Protein AF-A0A523SHR2-F1 (afdb_monomer)

Sequence (364 aa):
MTQRVFILGAGSSAAFQGTKGSCPTISEFFIRAHEIGLIKRYREQTMSEPLFRFIQREFGISKPELCRVPVNIESVLTRLEEVIEDFDRDGQYRIKGNLRRNKKAVNLYGTRLQASTFIGHVLLELTHNALSPLHLKLAESLTNFDTVISFNYDLLMDYALENTGNWWPYSGYRIPFKQIIDGGKFLAPLSTSDPGIAYLKLHGSLNWLYGVSPYRLIYNMPVRNGEDVFLLRSINHEIIPGPMDIAGKHEYTDNNIYYDLHSLIVAPLKDKPYESIPKALFRLWDLASDEIKIASEVILIGYSIPESDTKSQELIKQAKTRRVAFTIVDKNPNPVVERLERLLAYKPSLVYHSFQDYINSIKV

Secondary structure (DSSP, 8-state):
---EEEEE-HHHHHT-EETTEEPP-TTTHHHHHHHTTHHHHHHHH-TTHHHHHHHHHHH---TTTTTTS---HHHHHHHHHHHHHHHHHT-GGG-TT-HHHHHHHHHHHHHHHHHHHHHHHHHHHHHTT---HHHHHHHHT--TT-EEEE---SSHHHHHHHHTSS--HHHHT----S-EEETTEEEPPPP-S---SEEEETTEEEEEEEEE-THHHHH-PPP---S-EEEE----GGG---TTTSTTT--EEETTEEEEEEEEE----SS--GGGS-THHHHHHHHHHHHHHH-SEEEEES----TT-HHHHHHHHGGGGGT-EEEEE-SSHHHHHHHHHHHHSS--SEEESSHHHHHHH---

Mean predicted aligned error: 7.41 Å

Foldseek 3Di:
DFEEEEEEEVQQQQQFQFPQGGGDDQQCLLLLCVSSCVLVVCVVVVQQPLLQVLCCVPPVAHSVRSNPGRDRLQVSLQVLVVVVVVLVVVVCLPDPPDPVNLVVQLSSVSNNQSSQLSSLVSQCSRAPVNAGPLLLLVLVLDFQSYAYEYQDQHCRNVNSNVVVVQADPLQQQVFPACFEAEPLDTHGRDDDPRSGHRYHHLFAYSQKKWFWACCVSVPSDDDDTGLHIYGYDDCDPVNRPGPVNQPPRDFDDDPNGTTRIDGRGQDSYLDTPPVRGHCSSVVSLVVLLVSLLRGQEYEYAQDQLDPSCVSVLVSNLSNLVPVHAYEYAELDCPSSQVNSCVSNVDGHPYYHNHSVRVSVPDDD

pLDDT: mean 83.0, std 15.32, range [36.19, 98.44]

Radius of gyration: 20.62 Å; Cα contacts (8 Å, |Δi|>4): 637; chains: 1; bounding box: 50×47×60 Å

Structure (mmCIF, N/CA/C/O backbone):
data_AF-A0A523SHR2-F1
#
_entry.id   AF-A0A523SHR2-F1
#
loop_
_atom_site.group_PDB
_atom_site.id
_atom_site.type_symbol
_atom_site.label_atom_id
_atom_site.label_alt_id
_atom_site.label_comp_id
_atom_site.label_asym_id
_atom_site.label_entity_id
_atom_site.label_seq_id
_atom_site.pdbx_PDB_ins_code
_atom_site.Cartn_x
_atom_site.Cartn_y
_atom_site.Cartn_z
_atom_site.occupancy
_atom_site.B_iso_or_equiv
_atom_site.auth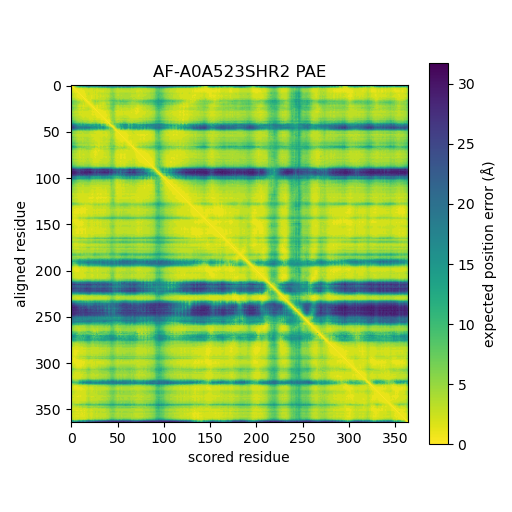_seq_id
_atom_site.auth_comp_id
_atom_site.auth_asym_id
_atom_site.auth_atom_id
_atom_site.pdbx_PDB_model_num
ATOM 1 N N . MET A 1 1 ? -15.740 -7.466 24.059 1.00 59.19 1 MET A N 1
ATOM 2 C CA . MET A 1 1 ? -14.700 -6.493 23.663 1.00 59.19 1 MET A CA 1
ATOM 3 C C . MET A 1 1 ? -14.974 -6.090 22.225 1.00 59.19 1 MET A C 1
ATOM 5 O O . MET A 1 1 ? -15.484 -6.920 21.483 1.00 59.19 1 MET A O 1
ATOM 9 N N . THR A 1 2 ? -14.757 -4.829 21.869 1.00 79.69 2 THR A N 1
ATOM 10 C CA . THR A 1 2 ? -15.026 -4.287 20.527 1.00 79.69 2 THR A CA 1
ATOM 11 C C . THR A 1 2 ? -13.826 -4.528 19.618 1.00 79.69 2 THR A C 1
ATOM 13 O O . THR A 1 2 ? -12.735 -4.069 19.936 1.00 79.69 2 THR A O 1
ATOM 16 N N . GLN A 1 3 ? -14.027 -5.239 18.510 1.00 89.38 3 GLN A N 1
ATOM 17 C CA . GLN A 1 3 ? -13.006 -5.479 17.490 1.00 89.38 3 GLN A CA 1
ATOM 18 C C . GLN A 1 3 ? -13.039 -4.344 16.469 1.00 89.38 3 GLN A C 1
ATOM 20 O O . GLN A 1 3 ? -14.077 -4.114 15.833 1.00 89.38 3 GLN A O 1
ATOM 25 N N . ARG A 1 4 ? -11.931 -3.612 16.335 1.00 95.62 4 ARG A N 1
ATOM 26 C CA . ARG A 1 4 ? -11.794 -2.531 15.354 1.00 95.62 4 ARG A CA 1
ATOM 27 C C . ARG A 1 4 ? -10.927 -3.001 14.198 1.00 95.62 4 ARG A C 1
ATOM 29 O O . ARG A 1 4 ? -9.920 -3.680 14.391 1.00 95.62 4 ARG A O 1
ATOM 36 N N . VAL A 1 5 ? -11.310 -2.605 12.992 1.00 97.56 5 VAL A N 1
ATOM 37 C CA . VAL A 1 5 ? -10.512 -2.831 11.789 1.00 97.56 5 VAL A CA 1
ATOM 38 C C . VAL A 1 5 ? -10.060 -1.490 11.239 1.00 97.56 5 VAL A C 1
ATOM 40 O O . VAL A 1 5 ? -10.872 -0.649 10.862 1.00 97.56 5 VAL A O 1
ATOM 43 N N . PHE A 1 6 ? -8.752 -1.296 11.166 1.00 98.44 6 PHE A N 1
ATOM 44 C CA . PHE A 1 6 ? -8.130 -0.116 10.582 1.00 98.44 6 PHE A CA 1
ATOM 45 C C . PHE A 1 6 ? -7.743 -0.430 9.143 1.00 98.44 6 PHE A C 1
ATOM 47 O O . PHE A 1 6 ? -7.046 -1.408 8.905 1.00 98.44 6 PHE A O 1
ATOM 54 N N . ILE A 1 7 ? -8.169 0.385 8.181 1.00 98.31 7 ILE A N 1
ATOM 55 C CA . ILE A 1 7 ? -7.811 0.238 6.769 1.00 98.31 7 ILE A CA 1
ATOM 56 C C . ILE A 1 7 ? -6.943 1.423 6.359 1.00 98.31 7 ILE A C 1
ATOM 58 O O . ILE A 1 7 ? -7.417 2.558 6.297 1.00 98.31 7 ILE A O 1
ATOM 62 N N . LEU A 1 8 ? -5.674 1.152 6.069 1.00 98.31 8 LEU A N 1
ATOM 63 C CA . LEU A 1 8 ? -4.681 2.151 5.689 1.00 98.31 8 LEU A CA 1
ATOM 64 C C . LEU A 1 8 ? -4.522 2.208 4.166 1.00 98.31 8 LEU A C 1
ATOM 66 O O . LEU A 1 8 ? -4.312 1.185 3.505 1.00 98.31 8 LEU A O 1
ATOM 70 N N . GLY A 1 9 ? -4.609 3.417 3.614 1.00 95.88 9 GLY A N 1
ATOM 71 C CA . GLY A 1 9 ? -4.320 3.710 2.210 1.00 95.88 9 GLY A CA 1
ATOM 72 C C . GLY A 1 9 ? -3.193 4.724 2.048 1.00 95.88 9 GLY A C 1
ATOM 73 O O . GLY A 1 9 ? -2.649 5.226 3.031 1.00 95.88 9 GLY A O 1
ATOM 74 N N . ALA A 1 10 ? -2.841 5.055 0.802 1.00 93.56 10 ALA A N 1
ATOM 75 C CA . ALA A 1 10 ? -1.659 5.872 0.508 1.00 93.56 10 ALA A CA 1
ATOM 76 C C . ALA A 1 10 ? -1.682 7.252 1.194 1.00 93.56 10 ALA A C 1
ATOM 78 O O . ALA A 1 10 ? -0.631 7.835 1.456 1.00 93.56 10 ALA A O 1
ATOM 79 N N . GLY A 1 11 ? -2.869 7.770 1.528 1.00 95.12 11 GLY A N 1
ATOM 80 C CA . GLY A 1 11 ? -3.028 9.005 2.289 1.00 95.12 11 GLY A CA 1
ATOM 81 C C . GLY A 1 11 ? -2.478 8.932 3.719 1.00 95.12 11 GLY A C 1
ATOM 82 O O . GLY A 1 11 ? -2.026 9.959 4.227 1.00 95.12 11 GLY A O 1
ATOM 83 N N . SER A 1 12 ? -2.454 7.753 4.359 1.00 96.00 12 SER A N 1
ATOM 84 C CA . SER A 1 12 ? -1.848 7.586 5.689 1.00 96.00 12 SER A CA 1
ATOM 85 C C . SER A 1 12 ? -0.328 7.739 5.608 1.00 96.00 12 SER A C 1
ATOM 87 O O . SER A 1 12 ? 0.261 8.468 6.405 1.00 96.00 12 SER A O 1
ATOM 89 N N . SER A 1 13 ? 0.299 7.162 4.581 1.00 95.75 13 SER A N 1
ATOM 90 C CA . SER A 1 13 ? 1.730 7.323 4.304 1.00 95.75 13 SER A CA 1
ATOM 91 C C . SER A 1 13 ? 2.067 8.746 3.857 1.00 95.75 13 SER A C 1
ATOM 93 O O . SER A 1 13 ? 3.062 9.317 4.293 1.00 95.75 13 SER A O 1
ATOM 95 N N . ALA A 1 14 ? 1.215 9.379 3.045 1.00 94.62 14 ALA A N 1
ATOM 96 C CA . ALA A 1 14 ? 1.387 10.771 2.615 1.00 94.62 14 ALA A CA 1
ATOM 97 C C . ALA A 1 14 ? 1.184 11.799 3.750 1.00 94.62 14 ALA A C 1
ATOM 99 O O . ALA A 1 14 ? 1.513 12.978 3.593 1.00 94.62 14 ALA A O 1
ATOM 100 N N . ALA A 1 15 ? 0.624 11.392 4.894 1.00 94.06 15 ALA A N 1
ATOM 101 C CA . ALA A 1 15 ? 0.574 12.222 6.096 1.00 94.06 15 ALA A CA 1
ATOM 102 C C . ALA A 1 15 ? 1.922 12.261 6.839 1.00 94.06 15 ALA A C 1
ATOM 104 O O . ALA A 1 15 ? 2.156 13.182 7.620 1.00 94.06 15 ALA A O 1
ATOM 105 N N . PHE A 1 16 ? 2.818 11.300 6.589 1.00 93.44 16 PHE A N 1
ATOM 106 C CA . PHE A 1 16 ? 4.165 11.314 7.146 1.00 93.44 16 PHE A CA 1
ATOM 107 C C . PHE A 1 16 ? 5.026 12.401 6.489 1.00 93.44 16 PHE A C 1
ATOM 109 O O . PHE A 1 16 ? 5.084 12.516 5.265 1.00 93.44 16 PHE A O 1
ATOM 116 N N . GLN A 1 17 ? 5.710 13.182 7.325 1.00 90.31 17 GLN A N 1
ATOM 117 C CA . GLN A 1 17 ? 6.676 14.202 6.925 1.00 90.31 17 GLN A CA 1
ATOM 118 C C . GLN A 1 17 ? 8.073 13.732 7.334 1.00 90.31 17 GLN A C 1
ATOM 120 O O . GLN A 1 17 ? 8.488 13.918 8.478 1.00 90.31 17 GLN A O 1
ATOM 125 N N . GLY A 1 18 ? 8.765 13.057 6.415 1.00 88.00 18 GLY A N 1
ATOM 126 C CA . GLY A 1 18 ? 10.125 12.573 6.627 1.00 88.00 18 GLY A CA 1
ATOM 127 C C . GLY A 1 18 ? 11.181 13.631 6.323 1.00 88.00 18 GLY A C 1
ATOM 128 O O . GLY A 1 18 ? 10.901 14.683 5.752 1.00 88.00 18 GLY A O 1
ATOM 129 N N . THR A 1 19 ? 12.439 13.325 6.643 1.00 86.75 19 THR A N 1
ATOM 130 C CA . THR A 1 19 ? 13.580 14.225 6.390 1.00 86.75 19 THR A CA 1
ATOM 131 C C . THR A 1 19 ? 13.829 14.486 4.903 1.00 86.75 19 THR A C 1
ATOM 133 O O . THR A 1 19 ? 14.360 15.533 4.545 1.00 86.75 19 THR A O 1
ATOM 136 N N . LYS A 1 20 ? 13.426 13.551 4.033 1.00 86.44 20 LYS A N 1
ATOM 137 C CA . LYS A 1 20 ? 13.509 13.666 2.569 1.00 86.44 20 LYS A CA 1
ATOM 138 C C . LYS A 1 20 ? 12.183 14.078 1.907 1.00 86.44 20 LYS A C 1
ATOM 140 O O . LYS A 1 20 ? 12.102 14.071 0.684 1.00 86.44 20 LYS A O 1
ATOM 145 N N . GLY A 1 21 ? 11.161 14.427 2.693 1.00 89.75 21 GLY A N 1
ATOM 146 C CA . GLY A 1 21 ? 9.827 14.802 2.213 1.00 89.75 21 GLY A CA 1
ATOM 147 C C . GLY A 1 21 ? 8.735 13.793 2.579 1.00 89.75 21 GLY A C 1
ATOM 148 O O . GLY A 1 21 ? 8.948 12.869 3.367 1.00 89.75 21 GLY A O 1
ATOM 149 N N . SER A 1 22 ? 7.539 13.992 2.024 1.00 91.25 22 SER A N 1
ATOM 150 C CA . SER A 1 22 ? 6.380 13.124 2.250 1.00 91.25 22 SER A CA 1
ATOM 151 C C . SER A 1 22 ? 6.284 12.005 1.212 1.00 91.25 22 SER A C 1
ATOM 153 O O . SER A 1 22 ? 6.735 12.159 0.074 1.00 91.25 22 SER A O 1
ATOM 155 N N . CYS A 1 23 ? 5.619 10.903 1.568 1.00 92.94 23 CYS A N 1
ATOM 156 C CA . CYS A 1 23 ? 5.330 9.835 0.609 1.00 92.94 23 CYS A CA 1
ATOM 157 C C . CYS A 1 23 ? 4.470 10.351 -0.562 1.00 92.94 23 CYS A C 1
ATOM 159 O O . CYS A 1 23 ? 3.603 11.205 -0.346 1.00 92.94 23 CYS A O 1
ATOM 161 N N . PRO A 1 24 ? 4.682 9.845 -1.791 1.00 92.38 24 PRO A N 1
ATOM 162 C CA . PRO A 1 24 ? 3.874 10.215 -2.943 1.00 92.38 24 PRO A CA 1
ATOM 163 C C . PRO A 1 24 ? 2.457 9.643 -2.843 1.00 92.38 24 PRO A C 1
ATOM 165 O O . PRO A 1 24 ? 2.256 8.492 -2.455 1.00 92.38 24 PRO A O 1
ATOM 168 N N . THR A 1 25 ? 1.479 10.413 -3.307 1.00 88.81 25 THR A N 1
ATOM 169 C CA . THR A 1 25 ? 0.226 9.855 -3.827 1.00 88.81 25 THR A CA 1
ATOM 170 C C . THR A 1 25 ? 0.434 9.282 -5.238 1.00 88.81 25 THR A C 1
ATOM 172 O O . THR A 1 25 ? 1.506 9.405 -5.837 1.00 88.81 25 THR A O 1
ATOM 175 N N . ILE A 1 26 ? -0.603 8.661 -5.808 1.00 88.62 26 ILE A N 1
ATOM 176 C CA . ILE A 1 26 ? -0.542 7.950 -7.098 1.00 88.62 26 ILE A CA 1
ATOM 177 C C . ILE A 1 26 ? -0.024 8.802 -8.274 1.00 88.62 26 ILE A C 1
ATOM 179 O O . ILE A 1 26 ? 0.531 8.261 -9.229 1.00 88.62 26 ILE A O 1
ATOM 183 N N . SER A 1 27 ? -0.164 10.128 -8.196 1.00 91.00 27 SER A N 1
ATOM 184 C CA . SER A 1 27 ? 0.255 11.070 -9.243 1.00 91.00 27 SER A CA 1
ATOM 185 C C . SER A 1 27 ? 1.587 11.775 -8.964 1.00 91.00 27 SER A C 1
ATOM 187 O O . SER A 1 27 ? 2.047 12.561 -9.791 1.00 91.00 27 SER A O 1
ATOM 189 N N . GLU A 1 28 ? 2.215 11.520 -7.814 1.00 92.75 28 GLU A N 1
ATOM 190 C CA . GLU A 1 28 ? 3.379 12.281 -7.337 1.00 92.75 28 GLU A CA 1
ATOM 191 C C . GLU A 1 28 ? 4.688 11.484 -7.375 1.00 92.75 28 GLU A C 1
ATOM 193 O O . GLU A 1 28 ? 5.743 12.041 -7.080 1.00 92.75 28 GLU A O 1
ATOM 198 N N . PHE A 1 29 ? 4.663 10.202 -7.754 1.00 93.25 29 PHE A N 1
ATOM 199 C CA . PHE A 1 29 ? 5.848 9.332 -7.727 1.00 93.25 29 PHE A CA 1
ATOM 200 C C . PHE A 1 29 ? 7.059 9.928 -8.459 1.00 93.25 29 PHE A C 1
ATOM 202 O O . PHE A 1 29 ? 8.162 9.934 -7.915 1.00 93.25 29 PHE A O 1
ATOM 209 N N . PHE A 1 30 ? 6.870 10.463 -9.668 1.00 92.62 30 PHE A N 1
ATOM 210 C CA . PHE A 1 30 ? 7.965 11.044 -10.454 1.00 92.62 30 PHE A CA 1
ATOM 211 C C . PHE A 1 30 ? 8.465 12.381 -9.898 1.00 92.62 30 PHE A C 1
ATOM 213 O O . PHE A 1 30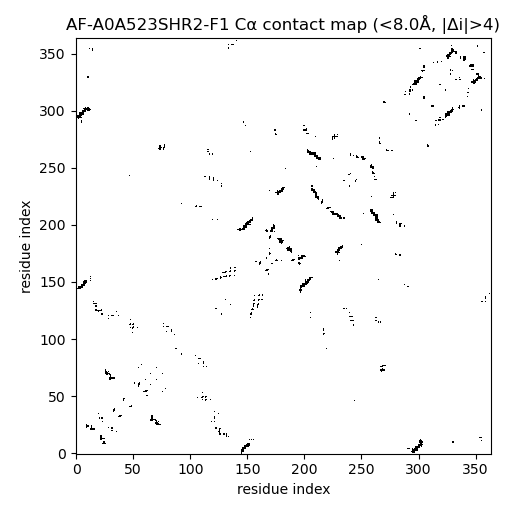 ? 9.671 12.630 -9.899 1.00 92.62 30 PHE A O 1
ATOM 220 N N . ILE A 1 31 ? 7.561 13.199 -9.353 1.00 92.69 31 ILE A N 1
ATOM 221 C CA . ILE A 1 31 ? 7.905 14.460 -8.689 1.00 92.69 31 ILE A CA 1
ATOM 222 C C . ILE A 1 31 ? 8.750 14.164 -7.443 1.00 92.69 31 ILE A C 1
ATOM 224 O O . ILE A 1 31 ? 9.866 14.666 -7.328 1.00 92.69 31 ILE A O 1
ATOM 228 N N . ARG A 1 32 ? 8.297 13.252 -6.570 1.00 93.19 32 ARG A N 1
ATOM 229 C CA . ARG A 1 32 ? 9.059 12.842 -5.377 1.00 93.19 32 ARG A CA 1
ATOM 230 C C . ARG A 1 32 ? 10.398 12.211 -5.738 1.00 93.19 32 ARG A C 1
ATOM 232 O O . ARG A 1 32 ? 11.407 12.541 -5.125 1.00 93.19 32 ARG A O 1
ATOM 239 N N . ALA A 1 33 ? 10.443 11.368 -6.771 1.00 90.88 33 ALA A N 1
ATOM 240 C CA . ALA A 1 33 ? 11.691 10.789 -7.269 1.00 90.88 33 ALA A CA 1
ATOM 241 C C . ALA A 1 33 ? 12.698 11.851 -7.743 1.00 90.88 33 ALA A C 1
ATOM 243 O O . ALA A 1 33 ? 13.912 11.649 -7.635 1.00 90.88 33 ALA A O 1
ATOM 244 N N . HIS A 1 34 ? 12.219 12.966 -8.297 1.00 90.38 34 HIS A N 1
ATOM 245 C CA . HIS A 1 34 ? 13.072 14.087 -8.667 1.00 90.38 34 HIS A CA 1
ATOM 246 C C . HIS A 1 34 ? 13.614 14.818 -7.437 1.00 90.38 34 HIS A C 1
ATOM 248 O O . HIS A 1 34 ? 14.823 15.028 -7.355 1.00 90.38 34 HIS A O 1
ATOM 254 N N . GLU A 1 35 ? 12.739 15.155 -6.485 1.00 91.50 35 GLU A N 1
ATOM 255 C CA . GLU A 1 35 ? 13.080 15.881 -5.253 1.00 91.50 35 GLU A CA 1
ATOM 256 C C . GLU A 1 35 ? 14.165 15.159 -4.441 1.00 91.50 35 GLU A C 1
ATOM 258 O O . GLU A 1 35 ? 15.128 15.783 -4.001 1.00 91.50 35 GLU A O 1
ATOM 263 N N . ILE A 1 36 ? 14.083 13.828 -4.330 1.00 90.38 36 ILE A N 1
ATOM 264 C CA . ILE A 1 36 ? 15.093 13.000 -3.641 1.00 90.38 36 ILE A CA 1
ATOM 265 C C . ILE A 1 36 ? 16.335 12.685 -4.500 1.00 90.38 36 ILE A C 1
ATOM 267 O O . ILE A 1 36 ? 17.166 11.850 -4.135 1.00 90.38 36 ILE A O 1
ATOM 271 N N . GLY A 1 37 ? 16.451 13.272 -5.696 1.00 87.88 37 GLY A N 1
ATOM 272 C CA . GLY A 1 37 ? 17.578 13.068 -6.609 1.00 87.88 37 GLY A CA 1
ATOM 273 C C . GLY A 1 37 ? 17.675 11.667 -7.235 1.00 87.88 37 GLY A C 1
ATOM 274 O O . GLY A 1 37 ? 18.694 11.347 -7.854 1.00 87.88 37 GLY A O 1
ATOM 275 N N . LEU A 1 38 ? 16.647 10.818 -7.117 1.00 84.12 38 LEU A N 1
ATOM 276 C CA . LEU A 1 38 ? 16.651 9.449 -7.652 1.00 84.12 38 LEU A CA 1
ATOM 277 C C . LEU A 1 38 ? 16.725 9.439 -9.185 1.00 84.12 38 LEU A C 1
ATOM 279 O O . LEU A 1 38 ? 17.533 8.711 -9.756 1.00 84.12 38 LEU A O 1
ATOM 283 N N . ILE A 1 39 ? 15.961 10.306 -9.862 1.00 81.25 39 ILE A N 1
ATOM 284 C CA . ILE A 1 39 ? 15.980 10.404 -11.337 1.00 81.25 39 ILE A CA 1
ATOM 285 C C . ILE A 1 39 ? 17.378 10.778 -11.859 1.00 81.25 39 ILE A C 1
ATOM 287 O O . ILE A 1 39 ? 17.800 10.294 -12.915 1.00 81.25 39 ILE A O 1
ATOM 291 N N . LYS A 1 40 ? 18.118 11.620 -11.121 1.00 78.94 40 LYS A N 1
ATOM 292 C CA . LYS A 1 40 ? 19.496 11.991 -11.473 1.00 78.94 40 LYS A CA 1
ATOM 293 C C . LYS A 1 40 ? 20.436 10.790 -11.335 1.00 78.94 40 LYS A C 1
ATOM 295 O O . LYS A 1 40 ? 21.143 10.491 -12.290 1.00 78.94 40 LYS A O 1
ATOM 300 N N . ARG A 1 41 ? 20.381 10.060 -10.215 1.00 76.00 41 ARG A N 1
ATOM 301 C CA . ARG A 1 41 ? 21.187 8.839 -9.998 1.00 76.00 41 ARG A CA 1
ATOM 302 C C . ARG A 1 41 ? 20.913 7.767 -11.059 1.00 76.00 41 ARG A C 1
ATOM 304 O O . ARG A 1 41 ? 21.832 7.159 -11.594 1.00 76.00 41 ARG A O 1
ATOM 311 N N . TYR A 1 42 ? 19.654 7.611 -11.461 1.00 71.44 42 TYR A N 1
ATOM 312 C CA . TYR A 1 42 ? 19.256 6.713 -12.549 1.00 71.44 42 TYR A CA 1
ATOM 313 C C . TYR A 1 42 ? 19.844 7.097 -13.914 1.00 71.44 42 TYR A C 1
ATOM 315 O O . TYR A 1 42 ? 20.134 6.225 -14.733 1.00 71.44 42 TYR A O 1
ATOM 323 N N . ARG A 1 43 ? 20.064 8.394 -14.171 1.00 58.91 43 ARG A N 1
ATOM 324 C CA . ARG A 1 43 ? 20.720 8.872 -15.400 1.00 58.91 43 ARG A CA 1
ATOM 325 C C . ARG A 1 43 ? 22.165 8.385 -15.500 1.00 58.91 43 ARG A C 1
ATOM 327 O O . ARG A 1 43 ? 22.616 8.095 -16.601 1.00 58.91 43 ARG A O 1
ATOM 334 N N . GLU A 1 44 ? 22.862 8.299 -14.375 1.00 56.69 44 GLU A N 1
ATOM 335 C CA . GLU A 1 44 ? 24.270 7.895 -14.311 1.00 56.69 44 GLU A CA 1
ATOM 336 C C . GLU A 1 44 ? 24.432 6.369 -14.447 1.00 56.69 44 GLU A C 1
ATOM 338 O O . GLU A 1 44 ? 25.461 5.905 -14.927 1.00 56.69 44 GLU A O 1
ATOM 343 N N . GLN A 1 45 ? 23.394 5.591 -14.112 1.00 56.41 45 GLN A N 1
ATOM 344 C CA . GLN A 1 45 ? 23.442 4.122 -14.068 1.00 56.41 45 GLN A CA 1
ATOM 345 C C . GLN A 1 45 ? 22.637 3.414 -15.178 1.00 56.41 45 GLN A C 1
ATOM 347 O O . GLN A 1 45 ? 22.587 2.188 -15.207 1.00 56.41 45 GLN A O 1
ATOM 352 N N . THR A 1 46 ? 21.962 4.138 -16.083 1.00 57.03 46 THR A N 1
ATOM 353 C CA . THR A 1 46 ? 21.020 3.617 -17.118 1.00 57.03 46 THR A CA 1
ATOM 354 C C . THR A 1 46 ? 19.812 2.811 -16.604 1.00 57.03 46 THR A C 1
ATOM 356 O O . THR A 1 46 ? 18.929 2.428 -17.378 1.00 57.03 46 THR A O 1
ATOM 359 N N . MET A 1 47 ? 19.721 2.607 -15.292 1.00 56.56 47 MET A N 1
ATOM 360 C CA . MET A 1 47 ? 18.611 1.971 -14.596 1.00 56.56 47 MET A CA 1
ATOM 361 C C . MET A 1 47 ? 17.356 2.837 -14.800 1.00 56.56 47 MET A C 1
ATOM 363 O O . MET A 1 47 ? 17.406 4.019 -14.484 1.00 56.56 47 MET A O 1
ATOM 367 N N . SER A 1 48 ? 16.264 2.284 -15.359 1.00 63.59 48 SER A N 1
ATOM 368 C CA . SER A 1 48 ? 14.965 2.922 -15.735 1.00 63.59 48 SER A CA 1
ATOM 369 C C . SER A 1 48 ? 14.816 3.599 -17.109 1.00 63.59 48 SER A C 1
ATOM 371 O O . SER A 1 48 ? 13.723 4.059 -17.445 1.00 63.59 48 SER A O 1
ATOM 373 N N . GLU A 1 49 ? 15.849 3.641 -17.952 1.00 76.81 49 GLU A N 1
ATOM 374 C CA . GLU A 1 49 ? 15.715 4.272 -19.276 1.00 76.81 49 GLU A CA 1
ATOM 375 C C . GLU A 1 49 ? 14.610 3.642 -20.168 1.00 76.81 49 GLU A C 1
ATOM 377 O O . GLU A 1 49 ? 13.936 4.373 -20.898 1.00 76.81 49 GLU A O 1
ATOM 382 N N . PRO A 1 50 ? 14.353 2.317 -20.132 1.00 83.31 50 PRO A N 1
ATOM 383 C CA . PRO A 1 50 ? 13.165 1.726 -20.756 1.00 83.31 50 PRO A CA 1
ATOM 384 C C . PRO A 1 50 ? 11.826 2.303 -20.270 1.00 83.31 50 PRO A C 1
ATOM 386 O O . PRO A 1 50 ? 10.999 2.654 -21.111 1.00 83.31 50 PRO A O 1
ATOM 389 N N . LEU A 1 51 ? 11.635 2.480 -18.956 1.00 87.44 51 LEU A N 1
ATOM 390 C CA . LEU A 1 51 ? 10.419 3.079 -18.384 1.00 87.44 51 LEU A CA 1
ATOM 391 C C . LEU A 1 51 ? 10.192 4.507 -18.881 1.00 87.44 51 LEU A C 1
ATOM 393 O O . LEU A 1 51 ? 9.104 4.832 -19.349 1.00 87.44 51 LEU A O 1
ATOM 397 N N . PHE A 1 52 ? 11.216 5.358 -18.839 1.00 88.56 52 PHE A N 1
ATOM 398 C CA . PHE A 1 52 ? 11.062 6.741 -19.297 1.00 88.56 52 PHE A CA 1
ATOM 399 C C . PHE A 1 52 ? 10.808 6.831 -20.803 1.00 88.56 52 PHE A C 1
ATOM 401 O O . PHE A 1 52 ? 9.978 7.628 -21.237 1.00 88.56 52 PHE A O 1
ATOM 408 N N . ARG A 1 53 ? 11.455 5.977 -21.607 1.00 89.19 53 ARG A N 1
ATOM 409 C CA . ARG A 1 53 ? 11.169 5.890 -23.047 1.00 89.19 53 ARG A CA 1
ATOM 410 C C . ARG A 1 53 ? 9.757 5.392 -23.329 1.00 89.19 53 ARG A C 1
ATOM 412 O O . ARG A 1 53 ? 9.135 5.868 -24.275 1.00 89.19 53 ARG A O 1
ATOM 419 N N . PHE A 1 54 ? 9.250 4.459 -22.527 1.00 92.31 54 PHE A N 1
ATOM 420 C CA . PHE A 1 54 ? 7.865 4.009 -22.619 1.00 92.31 54 PHE A CA 1
ATOM 421 C C . PHE A 1 54 ? 6.893 5.157 -22.333 1.00 92.31 54 PHE A C 1
ATOM 423 O O . PHE A 1 54 ? 6.009 5.410 -23.146 1.00 92.31 54 PHE A O 1
ATOM 430 N N . ILE A 1 55 ? 7.107 5.906 -21.246 1.00 93.06 55 ILE A N 1
ATOM 431 C CA . ILE A 1 55 ? 6.242 7.037 -20.883 1.00 93.06 55 ILE A CA 1
ATOM 432 C C . ILE A 1 55 ? 6.259 8.118 -21.970 1.00 93.06 55 ILE A C 1
ATOM 434 O O . ILE A 1 55 ? 5.201 8.566 -22.405 1.00 93.06 55 ILE A O 1
ATOM 438 N N . GLN A 1 56 ? 7.438 8.473 -22.485 1.00 93.62 56 GLN A N 1
ATOM 439 C CA . GLN A 1 56 ? 7.557 9.421 -23.594 1.00 93.62 56 GLN A CA 1
ATOM 440 C C . GLN A 1 56 ? 6.787 8.962 -24.837 1.00 93.62 56 GLN A C 1
ATOM 442 O O . GLN A 1 56 ? 6.180 9.789 -25.516 1.00 93.62 56 GLN A O 1
ATOM 447 N N . ARG A 1 57 ? 6.829 7.663 -25.157 1.00 94.38 57 ARG A N 1
ATOM 448 C CA . ARG A 1 57 ? 6.183 7.100 -26.347 1.00 94.38 57 ARG A CA 1
ATOM 449 C C . ARG A 1 57 ? 4.662 7.040 -26.217 1.00 94.38 57 ARG A C 1
ATOM 451 O O . ARG A 1 57 ? 3.980 7.403 -27.165 1.00 94.38 57 ARG A O 1
ATOM 458 N N . GLU A 1 58 ? 4.146 6.555 -25.088 1.00 95.12 58 GLU A N 1
ATOM 459 C CA . GLU A 1 58 ? 2.704 6.321 -24.908 1.00 95.12 58 GLU A CA 1
ATOM 460 C C . GLU A 1 58 ? 1.949 7.559 -24.409 1.00 95.12 58 GLU A C 1
ATOM 462 O O . GLU A 1 58 ? 0.772 7.712 -24.714 1.00 95.12 58 GLU A O 1
ATOM 467 N N . PHE A 1 59 ? 2.610 8.444 -23.657 1.00 94.50 59 PHE A N 1
ATOM 468 C CA . PHE A 1 59 ? 1.970 9.604 -23.021 1.00 94.50 59 PHE A CA 1
ATOM 469 C C . PHE A 1 59 ? 2.494 10.947 -23.538 1.00 94.50 59 PHE A C 1
ATOM 471 O O . PHE A 1 59 ? 1.961 11.987 -23.169 1.00 94.50 59 PHE A O 1
ATOM 478 N N . GLY A 1 60 ? 3.546 10.958 -24.364 1.00 94.69 60 GLY A N 1
ATOM 479 C CA . GLY A 1 60 ? 4.142 12.196 -24.874 1.00 94.69 60 GLY A CA 1
ATOM 480 C C . GLY A 1 60 ? 4.938 12.996 -23.836 1.00 94.69 60 GLY A C 1
ATOM 481 O O . GLY A 1 60 ? 5.434 14.066 -24.168 1.00 94.69 60 GLY A O 1
ATOM 482 N N . ILE A 1 61 ? 5.102 12.483 -22.611 1.00 92.88 61 ILE A N 1
ATOM 483 C CA . ILE A 1 61 ? 5.747 13.198 -21.501 1.00 92.88 61 ILE A CA 1
ATOM 484 C C . ILE A 1 61 ? 7.242 12.889 -21.474 1.00 92.88 61 ILE A C 1
ATOM 486 O O . ILE A 1 61 ? 7.652 11.739 -21.285 1.00 92.88 61 ILE A O 1
ATOM 490 N N . SER A 1 62 ? 8.064 13.922 -21.621 1.00 90.00 62 SER A N 1
ATOM 491 C CA . SER A 1 62 ? 9.515 13.786 -21.583 1.00 90.00 62 SER A CA 1
ATOM 492 C C . SER A 1 62 ? 10.075 13.656 -20.177 1.00 90.00 62 SER A C 1
ATOM 494 O O . SER A 1 62 ? 9.489 14.082 -19.183 1.00 90.00 62 SER A O 1
ATOM 496 N N . LYS A 1 63 ? 11.277 13.082 -20.079 1.00 83.69 63 LYS A N 1
ATOM 497 C CA . LYS A 1 63 ? 11.978 12.912 -18.801 1.00 83.69 63 LYS A CA 1
ATOM 498 C C . LYS A 1 63 ? 12.149 14.232 -18.019 1.00 83.69 63 LYS A C 1
ATOM 500 O O . LYS A 1 63 ? 11.949 14.198 -16.810 1.00 83.69 63 LYS A O 1
ATOM 505 N N . PRO A 1 64 ? 12.469 15.386 -18.644 1.00 86.44 64 PRO A N 1
ATOM 506 C CA . PRO A 1 64 ? 12.447 16.682 -17.955 1.00 86.44 64 PRO A CA 1
ATOM 507 C C . PRO A 1 64 ? 11.062 17.122 -17.448 1.00 86.44 64 PRO A C 1
ATOM 509 O O . PRO A 1 64 ? 10.985 17.827 -16.442 1.00 86.44 64 PRO A O 1
ATOM 512 N N . GLU A 1 65 ? 9.979 16.727 -18.121 1.00 89.25 65 GLU A N 1
ATOM 513 C CA . GLU A 1 65 ? 8.601 17.076 -17.742 1.00 89.25 65 GLU A CA 1
ATOM 514 C C . GLU A 1 65 ? 8.066 16.222 -16.586 1.00 89.25 65 GLU A C 1
ATOM 516 O O . GLU A 1 65 ? 7.286 16.726 -15.777 1.00 89.25 65 GLU A O 1
ATOM 521 N N . LEU A 1 66 ? 8.538 14.975 -16.442 1.00 86.50 66 LEU A N 1
ATOM 522 C CA . LEU A 1 66 ? 8.164 14.064 -15.343 1.00 86.50 66 LEU A CA 1
ATOM 523 C C . LEU A 1 66 ? 8.390 14.657 -13.944 1.00 86.50 66 LEU A C 1
ATOM 525 O O . LEU A 1 66 ? 7.739 14.256 -12.985 1.00 86.50 66 LEU A O 1
ATOM 529 N N . CYS A 1 67 ? 9.306 15.615 -13.820 1.00 83.69 67 CYS A N 1
ATOM 530 C CA . CYS A 1 67 ? 9.611 16.291 -12.563 1.00 83.69 67 CYS A CA 1
ATOM 531 C C . CYS A 1 67 ? 8.624 17.417 -12.211 1.00 83.69 67 CYS A C 1
ATOM 533 O O . CYS A 1 67 ? 8.738 18.006 -11.140 1.00 83.69 67 CYS A O 1
ATOM 535 N N . ARG A 1 68 ? 7.728 17.788 -13.132 1.00 85.94 68 ARG A N 1
ATOM 536 C CA . ARG A 1 68 ? 6.880 18.990 -13.037 1.00 85.94 68 ARG A CA 1
ATOM 537 C C . ARG A 1 68 ? 5.398 18.693 -13.204 1.00 85.94 68 ARG A C 1
ATOM 539 O O . ARG A 1 68 ? 4.572 19.429 -12.676 1.00 85.94 68 ARG A O 1
ATOM 546 N N . VAL A 1 69 ? 5.067 17.652 -13.960 1.00 88.75 69 VAL A N 1
ATOM 547 C CA . VAL A 1 69 ? 3.686 17.293 -14.273 1.00 88.75 69 VAL A CA 1
ATOM 548 C C . VAL A 1 69 ? 3.264 16.110 -13.400 1.00 88.75 69 VAL A C 1
ATOM 550 O O . VAL A 1 69 ? 3.995 15.119 -13.346 1.00 88.75 69 VAL A O 1
ATOM 553 N N . PRO A 1 70 ? 2.099 16.172 -12.730 1.00 91.25 70 PRO A N 1
ATOM 554 C CA . PRO A 1 70 ? 1.531 15.008 -12.067 1.00 91.25 70 PRO A CA 1
ATOM 555 C C . PRO A 1 70 ? 1.267 13.898 -13.088 1.00 91.25 70 PRO A C 1
ATOM 557 O O . PRO A 1 70 ? 0.512 14.086 -14.042 1.00 91.25 70 PRO A O 1
ATOM 560 N N . VAL A 1 71 ? 1.877 12.733 -12.885 1.00 92.25 71 VAL A N 1
ATOM 561 C CA . VAL A 1 71 ? 1.694 11.559 -13.748 1.00 92.25 71 VAL A CA 1
ATOM 562 C C . VAL A 1 71 ? 1.133 10.434 -12.906 1.00 92.25 71 VAL A C 1
ATOM 564 O O . VAL A 1 71 ? 1.791 9.955 -11.985 1.00 92.25 71 VAL A O 1
ATOM 567 N N . ASN A 1 72 ? -0.088 10.010 -13.231 1.00 92.44 72 ASN A N 1
ATOM 568 C CA . ASN A 1 72 ? -0.731 8.891 -12.562 1.00 92.44 72 ASN A CA 1
ATOM 569 C C . ASN A 1 72 ? -0.008 7.577 -12.910 1.00 92.44 72 ASN A C 1
ATOM 571 O O . ASN A 1 72 ? -0.061 7.111 -14.051 1.00 92.44 72 ASN A O 1
ATOM 575 N N . ILE A 1 73 ? 0.655 6.976 -11.918 1.00 91.19 73 ILE A N 1
ATOM 576 C CA . ILE A 1 73 ? 1.411 5.736 -12.109 1.00 91.19 73 ILE A CA 1
ATOM 577 C C . ILE A 1 73 ? 0.509 4.546 -12.466 1.00 91.19 73 ILE A C 1
ATOM 579 O O . ILE A 1 73 ? 0.939 3.682 -13.224 1.00 91.19 73 ILE A O 1
ATOM 583 N N . GLU A 1 74 ? -0.747 4.521 -12.008 1.00 91.12 74 GLU A N 1
ATOM 584 C CA . GLU A 1 74 ? -1.717 3.481 -12.386 1.00 91.12 74 GLU A CA 1
ATOM 585 C C . GLU A 1 74 ? -2.045 3.544 -13.874 1.00 91.12 74 GLU A C 1
ATOM 587 O O . GLU A 1 74 ? -2.117 2.507 -14.528 1.00 91.12 74 GLU A O 1
ATOM 592 N N . SER A 1 75 ? -2.161 4.745 -14.447 1.00 91.62 75 SER A N 1
ATOM 593 C CA . SER A 1 75 ? -2.366 4.901 -15.891 1.00 91.62 75 SER A CA 1
ATOM 594 C C . SER A 1 75 ? -1.163 4.393 -16.687 1.00 91.62 75 SER A C 1
ATOM 596 O O . SER A 1 75 ? -1.338 3.690 -17.680 1.00 91.62 75 SER A O 1
ATOM 598 N N . VAL A 1 76 ? 0.059 4.695 -16.232 1.00 92.75 76 VAL A N 1
ATOM 599 C CA . VAL A 1 76 ? 1.298 4.208 -16.866 1.00 92.75 76 VAL A CA 1
ATOM 600 C C . VAL A 1 76 ? 1.381 2.684 -16.823 1.00 92.75 76 VAL A C 1
ATOM 602 O O . VAL A 1 76 ? 1.671 2.058 -17.841 1.00 92.75 76 VAL A O 1
ATOM 605 N N . LEU A 1 77 ? 1.124 2.089 -15.659 1.00 90.88 77 LEU A N 1
ATOM 606 C CA . LEU A 1 77 ? 1.197 0.645 -15.457 1.00 90.88 77 LEU A CA 1
ATOM 607 C C . LEU A 1 77 ? 0.088 -0.096 -16.207 1.00 90.88 77 LEU A C 1
ATOM 609 O O . LEU A 1 77 ? 0.374 -1.088 -16.866 1.00 90.88 77 LEU A O 1
ATOM 613 N N . THR A 1 78 ? -1.143 0.418 -16.180 1.00 91.19 78 THR A N 1
ATOM 614 C CA . THR A 1 78 ? -2.272 -0.165 -16.923 1.00 91.19 78 THR A CA 1
ATOM 615 C C . THR A 1 78 ? -1.960 -0.196 -18.414 1.00 91.19 78 THR A C 1
ATOM 617 O O . THR A 1 78 ? -2.057 -1.244 -19.044 1.00 91.19 78 THR A O 1
ATOM 620 N N . ARG A 1 79 ? -1.460 0.918 -18.968 1.00 93.50 79 ARG A N 1
ATOM 621 C CA . ARG A 1 79 ? -1.059 0.972 -20.376 1.00 93.50 79 ARG A CA 1
ATOM 622 C C . ARG A 1 79 ? 0.079 0.004 -20.704 1.00 93.50 79 ARG A C 1
ATOM 624 O O . ARG A 1 79 ? 0.149 -0.525 -21.810 1.00 93.50 79 ARG A O 1
ATOM 631 N N . LEU A 1 80 ? 1.002 -0.204 -19.769 1.00 90.25 80 LEU A N 1
ATOM 632 C CA . LEU A 1 80 ? 2.099 -1.148 -19.948 1.00 90.25 80 LEU A CA 1
ATOM 633 C C . LEU A 1 80 ? 1.606 -2.597 -19.998 1.00 90.25 80 LEU A C 1
ATOM 635 O O . LEU A 1 80 ? 2.072 -3.338 -20.863 1.00 90.25 80 LEU A O 1
ATOM 639 N N . GLU A 1 81 ? 0.667 -2.983 -19.132 1.00 87.12 81 GLU A N 1
ATOM 640 C CA . GLU A 1 81 ? 0.059 -4.317 -19.191 1.00 87.12 81 GLU A CA 1
ATOM 641 C C . GLU A 1 81 ? -0.769 -4.506 -20.461 1.00 87.12 81 GLU A C 1
ATOM 643 O O . GLU A 1 81 ? -0.584 -5.519 -21.119 1.00 87.12 81 GLU A O 1
ATOM 648 N N . GLU A 1 82 ? -1.565 -3.522 -20.896 1.00 89.62 82 GLU A N 1
ATOM 649 C CA . GLU A 1 82 ? -2.294 -3.598 -22.177 1.00 89.62 82 GLU A CA 1
ATOM 650 C C . GLU A 1 82 ? -1.349 -3.916 -23.351 1.00 89.62 82 GLU A C 1
ATOM 652 O O . GLU A 1 82 ? -1.602 -4.808 -24.157 1.00 89.62 82 GLU A O 1
ATOM 657 N N . VAL A 1 83 ? -0.204 -3.226 -23.423 1.00 89.44 83 VAL A N 1
ATOM 658 C CA . VAL A 1 83 ? 0.799 -3.448 -24.477 1.00 89.44 83 VAL A CA 1
ATOM 659 C C . VAL A 1 83 ? 1.454 -4.833 -24.368 1.00 89.44 83 VAL A C 1
ATOM 661 O O . VAL A 1 83 ? 1.854 -5.406 -25.387 1.00 89.44 83 VAL A O 1
ATOM 664 N N . ILE A 1 84 ? 1.608 -5.362 -23.153 1.00 83.94 84 ILE A N 1
ATOM 665 C CA . ILE A 1 84 ? 2.112 -6.719 -22.906 1.00 83.94 84 ILE A CA 1
ATOM 666 C C . ILE A 1 84 ? 1.064 -7.760 -23.315 1.00 83.94 84 ILE A C 1
ATOM 668 O O . ILE A 1 84 ? 1.407 -8.714 -24.005 1.00 83.94 84 ILE A O 1
ATOM 672 N N . GLU A 1 85 ? -0.199 -7.568 -22.948 1.00 83.94 85 GLU A N 1
ATOM 673 C CA . GLU A 1 85 ? -1.304 -8.462 -23.289 1.00 83.94 85 GLU A CA 1
ATOM 674 C C . GLU A 1 85 ? -1.534 -8.536 -24.797 1.00 83.94 85 GLU A C 1
ATOM 676 O O . GLU A 1 85 ? -1.693 -9.631 -25.337 1.00 83.94 85 GLU A O 1
ATOM 681 N N . ASP A 1 86 ? -1.489 -7.399 -25.494 1.00 85.25 86 ASP A N 1
ATOM 682 C CA . ASP A 1 86 ? -1.555 -7.353 -26.956 1.00 85.25 86 ASP A CA 1
ATOM 683 C C . ASP A 1 86 ? -0.381 -8.121 -27.579 1.00 85.25 86 ASP A C 1
ATOM 685 O O . ASP A 1 86 ? -0.556 -8.918 -28.503 1.00 85.25 86 ASP A O 1
ATOM 689 N N . PHE A 1 87 ? 0.828 -7.934 -27.035 1.00 81.25 87 PHE A N 1
ATOM 690 C CA . PHE A 1 87 ? 2.010 -8.676 -27.472 1.00 81.25 87 PHE A CA 1
ATOM 691 C C . PHE A 1 87 ? 1.872 -10.192 -27.239 1.00 81.25 87 PHE A C 1
ATOM 693 O O . PHE A 1 87 ? 2.339 -10.980 -28.067 1.00 81.25 87 PHE A O 1
ATOM 700 N N . ASP A 1 88 ? 1.220 -10.595 -26.149 1.00 76.31 88 ASP A N 1
ATOM 701 C CA . ASP A 1 88 ? 1.019 -11.992 -25.765 1.00 76.31 88 ASP A CA 1
ATOM 702 C C . ASP A 1 88 ? -0.079 -12.674 -26.588 1.00 76.31 88 ASP A C 1
ATOM 704 O O . ASP A 1 88 ? 0.096 -13.812 -27.045 1.00 76.31 88 ASP A O 1
ATOM 708 N N . ARG A 1 89 ? -1.186 -11.965 -26.839 1.00 77.88 89 ARG A N 1
ATOM 709 C CA . ARG A 1 89 ? -2.335 -12.431 -27.630 1.00 77.88 89 ARG A CA 1
ATOM 710 C C . ARG A 1 89 ? -1.970 -12.725 -29.078 1.00 77.88 89 ARG A C 1
ATOM 712 O O . ARG A 1 89 ? -2.518 -13.658 -29.660 1.00 77.88 89 ARG A O 1
ATOM 719 N N . ASP A 1 90 ? -0.991 -12.010 -29.626 1.00 73.69 90 ASP A N 1
ATOM 720 C CA . ASP A 1 90 ? -0.431 -12.280 -30.953 1.00 73.69 90 ASP A CA 1
ATOM 721 C C . ASP A 1 90 ? 0.183 -13.700 -31.082 1.00 73.69 90 ASP A C 1
ATOM 723 O O . ASP A 1 90 ? 0.593 -14.098 -32.176 1.00 73.69 90 ASP A O 1
ATOM 727 N N . GLY A 1 91 ? 0.245 -14.496 -30.000 1.00 58.06 91 GLY A N 1
ATOM 728 C CA . GLY A 1 91 ? 0.423 -15.956 -30.040 1.00 58.06 91 GLY A CA 1
ATOM 729 C C . GLY A 1 91 ? 1.838 -16.423 -30.392 1.00 58.06 91 GLY A C 1
ATOM 730 O O . GLY A 1 91 ? 2.067 -17.582 -30.743 1.00 58.06 91 GLY A O 1
ATOM 731 N N . GLN A 1 92 ? 2.822 -15.530 -30.310 1.00 51.34 92 GLN A N 1
ATOM 732 C CA . GLN A 1 92 ? 4.148 -15.730 -30.906 1.00 51.34 92 GLN A CA 1
ATOM 733 C C . GLN A 1 92 ? 5.188 -16.372 -29.982 1.00 51.34 92 GLN A C 1
ATOM 735 O O . GLN A 1 92 ? 6.343 -16.529 -30.381 1.00 51.34 92 GLN A O 1
ATOM 740 N N . TYR A 1 93 ? 4.788 -16.823 -28.788 1.00 49.84 93 TYR A N 1
ATOM 741 C CA . TYR A 1 93 ? 5.655 -17.514 -27.824 1.00 49.84 93 TYR A CA 1
ATOM 742 C C . TYR A 1 93 ? 6.409 -18.727 -28.401 1.00 49.84 93 TYR A C 1
ATOM 744 O O . TYR A 1 93 ? 7.425 -19.154 -27.855 1.00 49.84 93 TYR A O 1
ATOM 752 N N . ARG A 1 94 ? 5.932 -19.274 -29.527 1.00 46.28 94 ARG A N 1
ATOM 753 C CA . ARG A 1 94 ? 6.420 -20.517 -30.137 1.00 46.28 94 ARG A CA 1
ATOM 754 C C . ARG A 1 94 ? 7.407 -20.348 -31.295 1.00 46.28 94 ARG A C 1
ATOM 756 O O . ARG A 1 94 ? 7.818 -21.363 -31.854 1.00 46.28 94 ARG A O 1
ATOM 763 N N . ILE A 1 95 ? 7.824 -19.137 -31.673 1.00 47.78 95 ILE A N 1
ATOM 764 C CA . ILE A 1 95 ? 8.756 -18.978 -32.804 1.00 47.78 95 ILE A CA 1
ATOM 765 C C . ILE A 1 95 ? 10.203 -18.923 -32.302 1.00 47.78 95 ILE A C 1
ATOM 767 O O . ILE A 1 95 ? 10.789 -17.851 -32.135 1.00 47.78 95 ILE A O 1
ATOM 771 N N . LYS A 1 96 ? 10.804 -20.102 -32.087 1.00 47.50 96 LYS A N 1
ATOM 772 C CA . LYS A 1 96 ? 12.267 -20.242 -31.989 1.00 47.50 96 LYS A CA 1
ATOM 773 C C . LYS A 1 96 ? 12.916 -19.502 -33.174 1.00 47.50 96 LYS A C 1
ATOM 775 O O . LYS A 1 96 ? 12.641 -19.840 -34.320 1.00 47.50 96 LYS A O 1
ATOM 780 N N . GLY A 1 97 ? 13.772 -18.509 -32.901 1.00 52.62 97 GLY A N 1
ATOM 781 C CA . GLY A 1 97 ? 14.673 -17.914 -33.904 1.00 52.62 97 GLY A CA 1
ATOM 782 C C . GLY A 1 97 ? 14.476 -16.435 -34.273 1.00 52.62 97 GLY A C 1
ATOM 783 O O . GLY A 1 97 ? 15.287 -15.912 -35.032 1.00 52.62 97 GLY A O 1
ATOM 784 N N . ASN A 1 98 ? 13.477 -15.712 -33.745 1.00 59.41 98 ASN A N 1
ATOM 785 C CA . ASN A 1 98 ? 13.295 -14.287 -34.076 1.00 59.41 98 ASN A CA 1
ATOM 786 C C . ASN A 1 98 ? 13.925 -13.340 -33.029 1.00 59.41 98 ASN A C 1
ATOM 788 O O . ASN A 1 98 ? 13.246 -12.848 -32.124 1.00 59.41 98 ASN A O 1
ATOM 792 N N . LEU A 1 99 ? 15.222 -13.032 -33.183 1.00 57.06 99 LEU A N 1
ATOM 793 C CA . LEU A 1 99 ? 15.976 -12.146 -32.274 1.00 57.06 99 LEU A CA 1
ATOM 794 C C . LEU A 1 99 ? 15.306 -10.778 -32.036 1.00 57.06 99 LEU A C 1
ATOM 796 O O . LEU A 1 99 ? 15.373 -10.243 -30.929 1.00 57.06 99 LEU A O 1
ATOM 800 N N . ARG A 1 100 ? 14.652 -10.196 -33.054 1.00 59.75 100 ARG A N 1
ATOM 801 C CA . ARG A 1 100 ? 13.994 -8.882 -32.927 1.00 59.75 100 ARG A CA 1
ATOM 802 C C . ARG A 1 100 ? 12.774 -8.939 -32.006 1.00 59.75 100 ARG A C 1
ATOM 804 O O . ARG A 1 100 ? 12.599 -8.034 -31.191 1.00 59.75 100 ARG A O 1
ATOM 811 N N . ARG A 1 101 ? 11.951 -9.991 -32.104 1.00 62.16 101 ARG A N 1
ATOM 812 C CA . ARG A 1 101 ? 10.799 -10.185 -31.205 1.00 62.16 101 ARG A CA 1
ATOM 813 C C . ARG A 1 101 ? 11.241 -10.517 -29.779 1.00 62.16 101 ARG A C 1
ATOM 815 O O . ARG A 1 101 ? 10.687 -9.929 -28.856 1.00 62.16 101 ARG A O 1
ATOM 822 N N . ASN A 1 102 ? 12.300 -11.314 -29.606 1.00 65.69 102 ASN A N 1
ATOM 823 C CA . ASN A 1 102 ? 12.899 -11.560 -28.285 1.00 65.69 102 ASN A CA 1
ATOM 824 C C . ASN A 1 102 ? 13.356 -10.251 -27.627 1.00 65.69 102 ASN A C 1
ATOM 826 O O . ASN A 1 102 ? 13.043 -9.996 -26.470 1.00 65.69 102 ASN A O 1
ATOM 830 N N . LYS A 1 103 ? 14.007 -9.359 -28.386 1.00 72.81 103 LYS A N 1
ATOM 831 C CA . LYS A 1 103 ? 14.404 -8.036 -27.881 1.00 72.81 103 LYS A CA 1
ATOM 832 C C . LYS A 1 103 ? 13.204 -7.177 -27.456 1.00 72.81 103 LYS A C 1
ATOM 834 O O . LYS A 1 103 ? 13.305 -6.453 -26.468 1.00 72.81 103 LYS A O 1
ATOM 839 N N . LYS A 1 104 ? 12.075 -7.244 -28.177 1.00 77.56 104 LYS A N 1
ATOM 840 C CA . LYS A 1 104 ? 10.840 -6.526 -27.805 1.00 77.56 104 LYS A CA 1
ATOM 841 C C . LYS A 1 104 ? 10.234 -7.087 -26.514 1.00 77.56 104 LYS A C 1
ATOM 843 O O . LYS A 1 104 ? 9.916 -6.292 -25.635 1.00 77.56 104 LYS A O 1
ATOM 848 N N . ALA A 1 105 ? 10.143 -8.412 -26.384 1.00 73.94 105 ALA A N 1
ATOM 849 C CA . ALA A 1 105 ? 9.661 -9.079 -25.171 1.00 73.94 105 ALA A CA 1
ATOM 850 C C . ALA A 1 105 ? 10.515 -8.706 -23.949 1.00 73.94 105 ALA A C 1
ATOM 852 O O . ALA A 1 105 ? 9.991 -8.190 -22.964 1.00 73.94 105 ALA A O 1
ATOM 853 N N . VAL A 1 106 ? 11.841 -8.866 -24.056 1.00 73.88 106 VAL A N 1
ATOM 854 C CA . VAL A 1 106 ? 12.810 -8.478 -23.015 1.00 73.88 106 VAL A CA 1
ATOM 855 C C . VAL A 1 106 ? 12.601 -7.028 -22.587 1.00 73.88 106 VAL A C 1
ATOM 857 O O . VAL A 1 106 ? 12.576 -6.731 -21.396 1.00 73.88 106 VAL A O 1
ATOM 860 N N . ASN A 1 107 ? 12.415 -6.119 -23.547 1.00 79.44 107 ASN A N 1
ATOM 861 C CA . ASN A 1 107 ? 12.221 -4.706 -23.248 1.00 79.44 107 ASN A CA 1
ATOM 862 C C . ASN A 1 107 ? 10.896 -4.432 -22.518 1.00 79.44 107 ASN A C 1
ATOM 864 O O . ASN A 1 107 ? 10.895 -3.682 -21.549 1.00 79.44 107 ASN A O 1
ATOM 868 N N . LEU A 1 108 ? 9.777 -5.025 -22.948 1.00 81.12 108 LEU A N 1
ATOM 869 C CA . LEU A 1 108 ? 8.468 -4.802 -22.317 1.00 81.12 108 LEU A CA 1
ATOM 870 C C . LEU A 1 108 ? 8.427 -5.350 -20.887 1.00 81.12 108 LEU A C 1
ATOM 872 O O . LEU A 1 108 ? 8.116 -4.615 -19.951 1.00 81.12 108 LEU A O 1
ATOM 876 N N . TYR A 1 109 ? 8.828 -6.606 -20.695 1.00 78.44 109 TYR A N 1
ATOM 877 C CA . TYR A 1 109 ? 8.854 -7.210 -19.363 1.00 78.44 109 TYR A CA 1
ATOM 878 C C . TYR A 1 109 ? 9.907 -6.583 -18.451 1.00 78.44 109 TYR A C 1
ATOM 880 O O . TYR A 1 109 ? 9.646 -6.391 -17.264 1.00 78.44 109 TYR A O 1
ATOM 888 N N . GLY A 1 110 ? 11.063 -6.203 -19.001 1.00 77.06 110 GLY A N 1
ATOM 889 C CA . GLY A 1 110 ? 12.064 -5.424 -18.279 1.00 77.06 110 GLY A CA 1
ATOM 890 C C . GLY A 1 110 ? 11.538 -4.046 -17.869 1.00 77.06 110 GLY A C 1
ATOM 891 O O . GLY A 1 110 ? 11.783 -3.610 -16.749 1.00 77.06 110 GLY A O 1
ATOM 892 N N . THR A 1 111 ? 10.754 -3.385 -18.727 1.00 83.56 111 THR A N 1
ATOM 893 C CA . THR A 1 111 ? 10.098 -2.106 -18.402 1.00 83.56 111 THR A CA 1
ATOM 894 C C . THR A 1 111 ? 9.108 -2.269 -17.252 1.00 83.56 111 THR A C 1
ATOM 896 O O . THR A 1 111 ? 9.098 -1.444 -16.340 1.00 83.56 111 THR A O 1
ATOM 899 N N . ARG A 1 112 ? 8.325 -3.354 -17.244 1.00 83.25 112 ARG A N 1
ATOM 900 C CA . ARG A 1 112 ? 7.398 -3.653 -16.144 1.00 83.25 112 ARG A CA 1
ATOM 901 C C . ARG A 1 112 ? 8.126 -3.839 -14.824 1.00 83.25 112 ARG A C 1
ATOM 903 O O . ARG A 1 112 ? 7.758 -3.217 -13.832 1.00 83.25 112 ARG A O 1
ATOM 910 N N . LEU A 1 113 ? 9.195 -4.632 -14.831 1.00 77.00 113 LEU A N 1
ATOM 911 C CA . LEU A 1 113 ? 10.017 -4.828 -13.643 1.00 77.00 113 LEU A CA 1
ATOM 912 C C . LEU A 1 113 ? 10.594 -3.497 -13.135 1.00 77.00 113 LEU A C 1
ATOM 914 O O . LEU A 1 113 ? 10.501 -3.192 -11.949 1.00 77.00 113 LEU A O 1
ATOM 918 N N . GLN A 1 114 ? 11.119 -2.664 -14.039 1.00 80.19 114 GLN A N 1
ATOM 919 C CA . GLN A 1 114 ? 11.632 -1.336 -13.697 1.00 80.19 114 GLN A CA 1
ATOM 920 C C . GLN A 1 114 ? 10.565 -0.410 -13.107 1.00 80.19 114 GLN A C 1
ATOM 922 O O . GLN A 1 114 ? 10.892 0.384 -12.227 1.00 80.19 114 GLN A O 1
ATOM 927 N N . ALA A 1 115 ? 9.314 -0.496 -13.563 1.00 85.25 115 ALA A N 1
ATOM 928 C CA . ALA A 1 115 ? 8.217 0.302 -13.025 1.00 85.25 115 ALA A CA 1
ATOM 929 C C . ALA A 1 115 ? 7.895 -0.0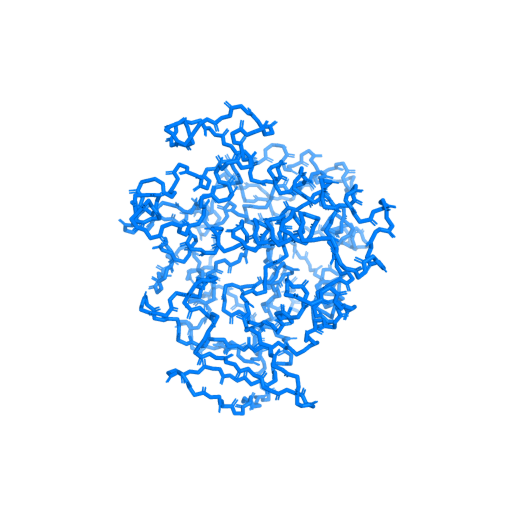82 -11.571 1.00 85.25 115 ALA A C 1
ATOM 931 O O . ALA A 1 115 ? 7.850 0.792 -10.703 1.00 85.25 115 ALA A O 1
ATOM 932 N N . SER A 1 116 ? 7.761 -1.382 -11.284 1.00 82.38 116 SER A N 1
ATOM 933 C CA . SER A 1 116 ? 7.547 -1.886 -9.918 1.00 82.38 116 SER A CA 1
ATOM 934 C C . SER A 1 116 ? 8.701 -1.518 -8.989 1.00 82.38 116 SER A C 1
ATOM 936 O O . SER A 1 116 ? 8.485 -1.040 -7.876 1.00 82.38 116 SER A O 1
ATOM 938 N N . THR A 1 117 ? 9.938 -1.662 -9.461 1.00 79.31 117 THR A N 1
ATOM 939 C CA . THR A 1 117 ? 11.111 -1.199 -8.720 1.00 79.31 117 THR A CA 1
ATOM 940 C C . THR A 1 117 ? 11.068 0.288 -8.452 1.00 79.31 117 THR A C 1
ATOM 942 O O . THR A 1 117 ? 11.383 0.708 -7.345 1.00 79.31 117 THR A O 1
ATOM 945 N N . PHE A 1 118 ? 10.772 1.101 -9.466 1.00 85.81 118 PHE A N 1
ATOM 946 C CA . PHE A 1 118 ? 10.811 2.548 -9.329 1.00 85.81 118 PHE A CA 1
ATOM 947 C C . PHE A 1 118 ? 9.901 3.006 -8.187 1.00 85.81 118 PHE A C 1
ATOM 949 O O . PHE A 1 118 ? 10.343 3.779 -7.339 1.00 85.81 118 PHE A O 1
ATOM 956 N N . ILE A 1 119 ? 8.691 2.443 -8.105 1.00 88.81 119 ILE A N 1
ATOM 957 C CA . ILE A 1 119 ? 7.780 2.630 -6.968 1.00 88.81 119 ILE A CA 1
ATOM 958 C C . ILE A 1 119 ? 8.474 2.254 -5.654 1.00 88.81 119 ILE A C 1
ATOM 960 O O . ILE A 1 119 ? 8.502 3.059 -4.722 1.00 88.81 119 ILE A O 1
ATOM 964 N N . GLY A 1 120 ? 9.070 1.060 -5.594 1.00 86.75 120 GLY A N 1
ATOM 965 C CA . GLY A 1 120 ? 9.756 0.570 -4.402 1.00 86.75 120 GLY A CA 1
ATOM 966 C C . GLY A 1 120 ? 10.910 1.460 -3.938 1.00 86.75 120 GLY A C 1
ATOM 967 O O . GLY A 1 120 ? 11.003 1.770 -2.754 1.00 86.75 120 GLY A O 1
ATOM 968 N N . HIS A 1 121 ? 11.749 1.934 -4.860 1.00 84.88 121 HIS A N 1
ATOM 969 C CA . HIS A 1 121 ? 12.881 2.812 -4.560 1.00 84.88 121 HIS A CA 1
ATOM 970 C C . HIS A 1 121 ? 12.438 4.175 -4.046 1.00 84.88 121 HIS A C 1
ATOM 972 O O . HIS A 1 121 ? 13.026 4.677 -3.093 1.00 84.88 121 HIS A O 1
ATOM 978 N N . VAL A 1 122 ? 11.413 4.775 -4.657 1.00 89.12 122 VAL A N 1
ATOM 979 C CA . VAL A 1 122 ? 10.887 6.066 -4.195 1.00 89.12 122 VAL A CA 1
ATOM 980 C C . VAL A 1 122 ? 10.377 5.941 -2.764 1.00 89.12 122 VAL A C 1
ATOM 982 O O . VAL A 1 122 ? 10.758 6.742 -1.915 1.00 89.12 122 VAL A O 1
ATOM 985 N N . LEU A 1 123 ? 9.558 4.924 -2.485 1.00 90.88 123 LEU A N 1
ATOM 986 C CA . LEU A 1 123 ? 9.011 4.710 -1.147 1.00 90.88 123 LEU A CA 1
ATOM 987 C C . LEU A 1 123 ? 10.114 4.411 -0.134 1.00 90.88 123 LEU A C 1
ATOM 989 O O . LEU A 1 123 ? 10.173 5.063 0.902 1.00 90.88 123 LEU A O 1
ATOM 993 N N . LEU A 1 124 ? 11.027 3.493 -0.452 1.00 86.69 124 LEU A N 1
ATOM 994 C CA . LEU A 1 124 ? 12.103 3.132 0.459 1.00 86.69 124 LEU A CA 1
ATOM 995 C C . LEU A 1 124 ? 13.002 4.329 0.772 1.00 86.69 124 LEU A C 1
ATOM 997 O O . LEU A 1 124 ? 13.306 4.571 1.931 1.00 86.69 124 LEU A O 1
ATOM 1001 N N . GLU A 1 125 ? 13.394 5.122 -0.223 1.00 86.12 125 GLU A N 1
ATOM 1002 C CA . GLU A 1 125 ? 14.211 6.315 0.014 1.00 86.12 125 GLU A CA 1
ATOM 1003 C C . GLU A 1 125 ? 13.551 7.298 0.985 1.00 86.12 125 GLU A C 1
ATOM 1005 O O . GLU A 1 125 ? 14.259 7.895 1.798 1.00 86.12 125 GLU A O 1
ATOM 1010 N N . LEU A 1 126 ? 12.224 7.437 0.916 1.00 89.56 126 LEU A N 1
ATOM 1011 C CA . LEU A 1 126 ? 11.435 8.339 1.755 1.00 89.56 126 LEU A CA 1
ATOM 1012 C C . LEU A 1 126 ? 11.147 7.777 3.154 1.00 89.56 126 LEU A C 1
ATOM 1014 O O . LEU A 1 126 ? 11.033 8.558 4.098 1.00 89.56 126 LEU A O 1
ATOM 1018 N N . THR A 1 127 ? 11.013 6.455 3.299 1.00 89.06 127 THR A N 1
ATOM 1019 C CA . THR A 1 127 ? 10.514 5.831 4.537 1.00 89.06 127 THR A CA 1
ATOM 1020 C C . THR A 1 127 ? 11.515 4.930 5.247 1.00 89.06 127 THR A C 1
ATOM 1022 O O . THR A 1 127 ? 11.183 4.385 6.296 1.00 89.06 127 THR A O 1
ATOM 1025 N N . HIS A 1 128 ? 12.707 4.700 4.698 1.00 83.38 128 HIS A N 1
ATOM 1026 C CA . HIS A 1 128 ? 13.665 3.763 5.280 1.00 83.38 128 HIS A CA 1
ATOM 1027 C C . HIS A 1 128 ? 14.048 4.145 6.718 1.00 83.38 128 HIS A C 1
ATOM 1029 O O . HIS A 1 128 ? 14.472 5.273 6.966 1.00 83.38 128 HIS A O 1
ATOM 1035 N N . ASN A 1 129 ? 13.885 3.199 7.653 1.00 81.50 129 ASN A N 1
ATOM 1036 C CA . ASN A 1 129 ? 14.087 3.378 9.098 1.00 81.50 129 ASN A CA 1
ATOM 1037 C C . ASN A 1 129 ? 13.374 4.610 9.684 1.00 81.50 129 ASN A C 1
ATOM 1039 O O . ASN A 1 129 ? 13.803 5.176 10.691 1.00 81.50 129 ASN A O 1
ATOM 1043 N N . ALA A 1 130 ? 12.288 5.047 9.046 1.00 88.94 130 ALA A N 1
ATOM 1044 C CA . ALA A 1 130 ? 11.541 6.212 9.469 1.00 88.94 130 ALA A CA 1
ATOM 1045 C C . ALA A 1 130 ? 10.455 5.818 10.472 1.00 88.94 130 ALA A C 1
ATOM 1047 O O . ALA A 1 130 ? 9.520 5.090 10.140 1.00 88.94 130 ALA A O 1
ATOM 1048 N N . LEU A 1 131 ? 10.538 6.358 11.687 1.00 93.62 131 LEU A N 1
ATOM 1049 C CA . LEU A 1 131 ? 9.490 6.204 12.689 1.00 93.62 131 LEU A CA 1
ATOM 1050 C C . LEU A 1 131 ? 8.499 7.368 12.578 1.00 93.62 131 LEU A C 1
ATOM 1052 O O . LEU A 1 131 ? 8.788 8.494 12.981 1.00 93.62 131 LEU A O 1
ATOM 1056 N N . SER A 1 132 ? 7.328 7.108 11.995 1.00 95.94 132 SER A N 1
ATOM 1057 C CA . SER A 1 132 ? 6.273 8.116 11.857 1.00 95.94 132 SER A CA 1
ATOM 1058 C C . SER A 1 132 ? 5.539 8.323 13.189 1.00 95.94 132 SER A C 1
ATOM 1060 O O . SER A 1 132 ? 4.921 7.372 13.670 1.00 95.94 132 SER A O 1
ATOM 1062 N N . PRO A 1 133 ? 5.495 9.548 13.757 1.00 96.06 133 PRO A N 1
ATOM 1063 C CA . PRO A 1 133 ? 4.800 9.795 15.026 1.00 96.06 133 PRO A CA 1
ATOM 1064 C C . PRO A 1 133 ? 3.303 9.465 14.985 1.00 96.06 133 PRO A C 1
ATOM 1066 O O . PRO A 1 133 ? 2.737 9.031 15.983 1.00 96.06 133 PRO A O 1
ATOM 1069 N N . LEU A 1 134 ? 2.657 9.655 13.829 1.00 97.12 134 LEU A N 1
ATOM 1070 C CA . LEU A 1 134 ? 1.240 9.333 13.639 1.00 97.12 134 LEU A CA 1
ATOM 1071 C C . LEU A 1 134 ? 0.996 7.821 13.661 1.00 97.12 134 LEU A C 1
ATOM 1073 O O . LEU A 1 134 ? 0.072 7.361 14.324 1.00 97.12 134 LEU A O 1
ATOM 1077 N N . HIS A 1 135 ? 1.841 7.053 12.966 1.00 97.88 135 HIS A N 1
ATOM 1078 C CA . HIS A 1 135 ? 1.734 5.594 12.951 1.00 97.88 135 HIS A CA 1
ATOM 1079 C C . HIS A 1 135 ? 2.121 4.994 14.304 1.00 97.88 135 HIS A C 1
ATOM 1081 O O . HIS A 1 135 ? 1.476 4.045 14.731 1.00 97.88 135 HIS A O 1
ATOM 1087 N N . LEU A 1 136 ? 3.113 5.564 15.002 1.00 97.31 136 LEU A N 1
ATOM 1088 C CA . LEU A 1 136 ? 3.493 5.131 16.349 1.00 97.31 136 LEU A CA 1
ATOM 1089 C C . LEU A 1 136 ? 2.335 5.305 17.332 1.00 97.31 136 LEU A C 1
ATOM 1091 O O . LEU A 1 136 ? 1.931 4.336 17.961 1.00 97.31 136 LEU A O 1
ATOM 1095 N N . LYS A 1 137 ? 1.727 6.495 17.382 1.00 97.44 137 LYS A N 1
ATOM 1096 C CA . LYS A 1 137 ? 0.551 6.733 18.232 1.00 97.44 137 LYS A CA 1
ATOM 1097 C C . LYS A 1 137 ? -0.629 5.834 17.868 1.00 97.44 137 LYS A C 1
ATOM 1099 O O . LYS A 1 137 ? -1.358 5.399 18.754 1.00 97.44 137 LYS A O 1
ATOM 1104 N N . LEU A 1 138 ? -0.823 5.544 16.576 1.00 97.62 138 LEU A N 1
ATOM 1105 C CA . LEU A 1 138 ? -1.812 4.552 16.160 1.00 97.62 138 LEU A CA 1
ATOM 1106 C C . LEU A 1 138 ? -1.463 3.184 16.751 1.00 97.62 138 LEU A C 1
ATOM 1108 O O . LEU A 1 138 ? -2.309 2.609 17.422 1.00 97.62 138 LEU A O 1
ATOM 1112 N N . ALA A 1 139 ? -0.236 2.698 16.545 1.00 96.88 139 ALA A N 1
ATOM 1113 C CA . ALA A 1 139 ? 0.236 1.401 17.023 1.00 96.88 139 ALA A CA 1
ATOM 1114 C C . ALA A 1 139 ? 0.111 1.246 18.548 1.00 96.88 139 ALA A C 1
ATOM 1116 O O . ALA A 1 139 ? -0.367 0.216 19.011 1.00 96.88 139 ALA A O 1
ATOM 1117 N N . GLU A 1 140 ? 0.461 2.279 19.316 1.00 95.94 140 GLU A N 1
ATOM 1118 C CA . GLU A 1 140 ? 0.328 2.317 20.781 1.00 95.94 140 GLU A CA 1
ATOM 1119 C C . GLU A 1 140 ? -1.133 2.231 21.258 1.00 95.94 140 GLU A C 1
ATOM 1121 O O . GLU A 1 140 ? -1.393 1.769 22.365 1.00 95.94 140 GLU A O 1
ATOM 1126 N N . SER A 1 141 ? -2.096 2.648 20.428 1.00 95.00 141 SER A N 1
ATOM 1127 C CA . SER A 1 141 ? -3.533 2.597 20.747 1.00 95.00 141 SER A CA 1
ATOM 1128 C C . SER A 1 141 ? -4.219 1.268 20.394 1.00 95.00 141 SER A C 1
ATOM 1130 O O . SER A 1 141 ? -5.416 1.087 20.668 1.00 95.00 141 SER A O 1
ATOM 1132 N N . LEU A 1 142 ? -3.497 0.360 19.730 1.00 94.94 142 LEU A N 1
ATOM 1133 C CA . LEU A 1 142 ? -4.026 -0.929 19.296 1.00 94.94 142 LEU A CA 1
ATOM 1134 C C . LEU A 1 142 ? -4.010 -1.948 20.436 1.00 94.94 142 LEU A C 1
ATOM 1136 O O . LEU A 1 142 ? -3.135 -1.968 21.297 1.00 94.94 142 LEU A O 1
ATOM 1140 N N . THR A 1 143 ? -4.981 -2.848 20.392 1.00 92.00 143 THR A N 1
ATOM 1141 C CA . THR A 1 143 ? -5.092 -4.024 21.251 1.00 92.00 143 THR A CA 1
ATOM 1142 C C . THR A 1 143 ? -4.948 -5.289 20.407 1.00 92.00 143 THR A C 1
ATOM 1144 O O . THR A 1 143 ? -5.117 -5.255 19.191 1.00 92.00 143 THR A O 1
ATOM 1147 N N . ASN A 1 144 ? -4.729 -6.444 21.041 1.00 88.81 144 ASN A N 1
ATOM 1148 C CA . ASN A 1 144 ? -4.634 -7.729 20.331 1.00 88.81 144 ASN A CA 1
ATOM 1149 C C . ASN A 1 144 ? -5.943 -8.168 19.637 1.00 88.81 144 ASN A C 1
ATOM 1151 O O . ASN A 1 144 ? -5.933 -9.152 18.903 1.00 88.81 144 ASN A O 1
ATOM 1155 N N . PHE A 1 145 ? -7.059 -7.466 19.870 1.00 90.50 145 PHE A N 1
ATOM 1156 C CA . PHE A 1 145 ? -8.330 -7.689 19.171 1.00 90.50 145 PHE A CA 1
ATOM 1157 C C . PHE A 1 145 ? -8.486 -6.821 17.926 1.00 90.50 145 PHE A C 1
ATOM 1159 O O . PHE A 1 145 ? -9.451 -7.004 17.192 1.00 90.50 145 PHE A O 1
ATOM 1166 N N . ASP A 1 146 ? -7.599 -5.852 17.713 1.00 95.38 146 ASP A N 1
ATOM 1167 C CA . ASP A 1 146 ? -7.658 -4.986 16.548 1.00 95.38 146 ASP A CA 1
ATOM 1168 C C . ASP A 1 146 ? -6.893 -5.599 15.378 1.00 95.38 146 ASP A C 1
ATOM 1170 O O . ASP A 1 146 ? -5.877 -6.280 15.546 1.00 95.38 146 ASP A O 1
ATOM 1174 N N . THR A 1 147 ? -7.362 -5.283 14.176 1.00 97.12 147 THR A N 1
ATOM 1175 C CA . THR A 1 147 ? -6.710 -5.682 12.931 1.00 97.12 147 THR A CA 1
ATOM 1176 C C . THR A 1 147 ? -6.381 -4.452 12.107 1.00 97.12 147 THR A C 1
ATOM 1178 O O . THR A 1 147 ? -7.209 -3.559 11.926 1.00 97.12 147 THR A O 1
ATOM 1181 N N . VAL A 1 148 ? -5.169 -4.420 11.563 1.00 98.31 148 VAL A N 1
ATOM 1182 C CA . VAL A 1 148 ? -4.732 -3.404 10.608 1.00 98.31 148 VAL A CA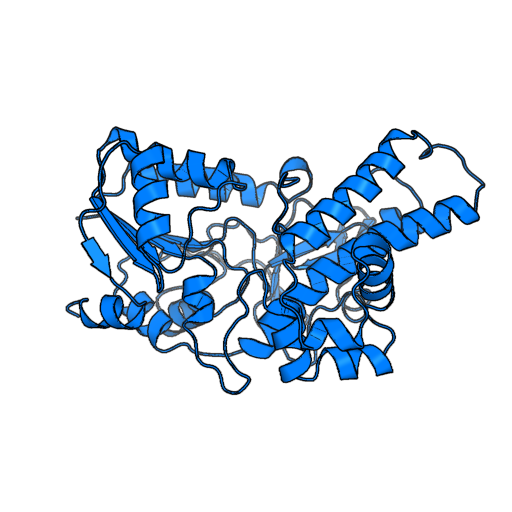 1
ATOM 1183 C C . VAL A 1 148 ? -4.664 -4.045 9.230 1.00 98.31 148 VAL A C 1
ATOM 1185 O O . VAL A 1 148 ? -3.871 -4.945 8.988 1.00 98.31 148 VAL A O 1
ATOM 1188 N N . ILE A 1 149 ? -5.481 -3.573 8.303 1.00 98.38 149 ILE A N 1
ATOM 1189 C CA . ILE A 1 149 ? -5.430 -3.903 6.883 1.00 98.38 149 ILE A CA 1
ATOM 1190 C C . ILE A 1 149 ? -4.732 -2.744 6.177 1.00 98.38 149 ILE A C 1
ATOM 1192 O O . ILE A 1 149 ? -5.080 -1.586 6.388 1.00 98.38 149 ILE A O 1
ATOM 1196 N N . SER A 1 150 ? -3.753 -3.025 5.324 1.00 97.62 150 SER A N 1
ATOM 1197 C CA . SER A 1 150 ? -3.044 -1.983 4.582 1.00 97.62 150 SER A CA 1
ATOM 1198 C C . SER A 1 150 ? -2.941 -2.306 3.104 1.00 97.62 150 SER A C 1
ATOM 1200 O O . SER A 1 150 ? -2.661 -3.436 2.696 1.00 97.62 150 SER A O 1
ATOM 1202 N N . PHE A 1 151 ? -3.144 -1.271 2.299 1.00 95.19 151 PHE A N 1
ATOM 1203 C CA . PHE A 1 151 ? -2.892 -1.279 0.864 1.00 95.19 151 PHE A CA 1
ATOM 1204 C C . PHE A 1 151 ? -1.552 -0.628 0.501 1.00 95.19 151 PHE A C 1
ATOM 1206 O O . PHE A 1 151 ? -1.225 -0.528 -0.683 1.00 95.19 151 PHE A O 1
ATOM 1213 N N . ASN A 1 152 ? -0.788 -0.191 1.505 1.00 94.94 152 ASN A N 1
ATOM 1214 C CA . ASN A 1 152 ? 0.482 0.502 1.338 1.00 94.94 152 ASN A CA 1
ATOM 1215 C C . ASN A 1 152 ? 1.646 -0.489 1.319 1.00 94.94 152 ASN A C 1
ATOM 1217 O O . ASN A 1 152 ? 1.676 -1.445 2.095 1.00 94.94 152 ASN A O 1
ATOM 1221 N N . TYR A 1 153 ? 2.637 -0.225 0.466 1.00 93.25 153 TYR A N 1
ATOM 1222 C CA . TYR A 1 153 ? 3.844 -1.052 0.380 1.00 93.25 153 TYR A CA 1
ATOM 1223 C C . TYR A 1 153 ? 4.906 -0.658 1.409 1.00 93.25 153 TYR A C 1
ATOM 1225 O O . TYR A 1 153 ? 5.695 -1.511 1.815 1.00 93.25 153 TYR A O 1
ATOM 1233 N N . ASP A 1 154 ? 4.951 0.626 1.787 1.00 93.62 154 ASP A N 1
ATOM 1234 C CA . ASP A 1 154 ? 5.964 1.197 2.679 1.00 93.62 154 ASP A CA 1
ATOM 1235 C C . ASP A 1 154 ? 5.953 0.568 4.078 1.00 93.62 154 ASP A C 1
ATOM 1237 O O . ASP A 1 154 ? 5.068 -0.215 4.413 1.00 93.62 154 ASP A O 1
ATOM 1241 N N . LEU A 1 155 ? 6.966 0.893 4.881 1.00 93.44 155 LEU A N 1
ATOM 1242 C CA . LEU A 1 155 ? 7.213 0.255 6.175 1.00 93.44 155 LEU A CA 1
ATOM 1243 C C . LEU A 1 155 ? 6.871 1.145 7.378 1.00 93.44 155 LEU A C 1
ATOM 1245 O O . LEU A 1 155 ? 7.286 0.841 8.491 1.00 93.44 155 LEU A O 1
ATOM 1249 N N . LEU A 1 156 ? 6.138 2.249 7.193 1.00 96.19 156 LEU A N 1
ATOM 1250 C CA . LEU A 1 156 ? 5.903 3.210 8.279 1.00 96.19 156 LEU A CA 1
ATOM 1251 C C . LEU A 1 156 ? 5.104 2.602 9.437 1.00 96.19 156 LEU A C 1
ATOM 1253 O O . LEU A 1 156 ? 5.465 2.790 10.599 1.00 96.19 156 LEU A O 1
ATOM 1257 N N . MET A 1 157 ? 4.033 1.863 9.128 1.00 97.25 157 MET A N 1
ATOM 1258 C CA . MET A 1 157 ? 3.259 1.149 10.148 1.00 97.25 157 MET A CA 1
ATOM 1259 C C . MET A 1 157 ? 4.033 -0.051 10.702 1.00 97.25 157 MET A C 1
ATOM 1261 O O . MET A 1 157 ? 3.927 -0.364 11.880 1.00 97.25 157 MET A O 1
ATOM 1265 N N . ASP A 1 158 ? 4.837 -0.700 9.864 1.00 95.31 158 ASP A N 1
ATOM 1266 C CA . ASP A 1 158 ? 5.669 -1.847 10.215 1.00 95.31 158 ASP A CA 1
ATOM 1267 C C . ASP A 1 158 ? 6.673 -1.460 11.317 1.00 95.31 158 ASP A C 1
ATOM 1269 O O . ASP A 1 158 ? 6.714 -2.098 12.368 1.00 95.31 158 ASP A O 1
ATOM 1273 N N . TYR A 1 159 ? 7.402 -0.354 11.122 1.00 94.44 159 TYR A N 1
ATOM 1274 C CA . TYR A 1 159 ? 8.322 0.193 12.121 1.00 94.44 159 TYR A CA 1
ATOM 1275 C C . TYR A 1 159 ? 7.600 0.672 13.382 1.00 94.44 159 TYR A C 1
ATOM 1277 O O . TYR A 1 159 ? 8.111 0.486 14.483 1.00 94.44 159 TYR A O 1
ATOM 1285 N N . ALA A 1 160 ? 6.414 1.271 13.242 1.00 96.19 160 ALA A N 1
ATOM 1286 C CA . ALA A 1 160 ? 5.612 1.698 14.384 1.00 96.19 160 ALA A CA 1
ATOM 1287 C C . ALA A 1 160 ? 5.164 0.515 15.257 1.00 96.19 160 ALA A C 1
ATOM 1289 O O . ALA A 1 160 ? 5.316 0.568 16.474 1.00 96.19 160 ALA A O 1
ATOM 1290 N N . LEU A 1 161 ? 4.658 -0.559 14.644 1.00 95.44 161 LEU A N 1
ATOM 1291 C CA . LEU A 1 161 ? 4.245 -1.774 15.347 1.00 95.44 161 LEU A CA 1
ATOM 1292 C C . LEU A 1 161 ? 5.430 -2.455 16.032 1.00 95.44 161 LEU A C 1
ATOM 1294 O O . LEU A 1 161 ? 5.337 -2.776 17.214 1.00 95.44 161 LEU A O 1
ATOM 1298 N N . GLU A 1 162 ? 6.552 -2.638 15.331 1.00 92.94 162 GLU A N 1
ATOM 1299 C CA . GLU A 1 162 ? 7.759 -3.241 15.915 1.00 92.94 162 GLU A CA 1
ATOM 1300 C C . GLU A 1 162 ? 8.292 -2.415 17.098 1.00 92.94 162 GLU A C 1
ATOM 1302 O O . GLU A 1 162 ? 8.722 -2.978 18.105 1.00 92.94 162 GLU A O 1
ATOM 1307 N N . ASN A 1 163 ? 8.186 -1.082 17.034 1.00 94.19 163 ASN A N 1
ATOM 1308 C CA . ASN A 1 163 ? 8.620 -0.194 18.113 1.00 94.19 163 ASN A CA 1
ATOM 1309 C C . ASN A 1 163 ? 7.813 -0.359 19.413 1.00 94.19 163 ASN A C 1
ATOM 1311 O O . ASN A 1 163 ? 8.352 -0.103 20.486 1.00 94.19 163 ASN A O 1
ATOM 1315 N N . THR A 1 164 ? 6.572 -0.854 19.345 1.00 93.25 164 THR A N 1
ATOM 1316 C CA . THR A 1 164 ? 5.780 -1.164 20.551 1.00 93.25 164 THR A CA 1
ATOM 1317 C C . THR A 1 164 ? 6.355 -2.326 21.371 1.00 93.25 164 THR A C 1
ATOM 1319 O O . THR A 1 164 ? 5.978 -2.504 22.527 1.00 93.25 164 THR A O 1
ATOM 1322 N N . GLY A 1 165 ? 7.222 -3.158 20.777 1.00 89.56 165 GLY A N 1
ATOM 1323 C CA . GLY A 1 165 ? 7.781 -4.364 21.397 1.00 89.56 165 GLY A CA 1
ATOM 1324 C C . GLY A 1 165 ? 6.816 -5.556 21.493 1.00 89.56 165 GLY A C 1
ATOM 1325 O O . GLY A 1 165 ? 7.245 -6.649 21.859 1.00 89.56 165 GLY A O 1
ATOM 1326 N N . ASN A 1 166 ? 5.541 -5.376 21.130 1.00 85.44 166 ASN A N 1
ATOM 1327 C CA . ASN A 1 166 ? 4.487 -6.396 21.236 1.00 85.44 166 ASN A CA 1
ATOM 1328 C C . ASN A 1 166 ? 4.085 -7.002 19.882 1.00 85.44 166 ASN A C 1
ATOM 1330 O O . ASN A 1 166 ? 3.146 -7.794 19.797 1.00 85.44 166 ASN A O 1
ATOM 1334 N N . TRP A 1 167 ? 4.776 -6.627 18.808 1.00 92.38 167 TRP A N 1
ATOM 13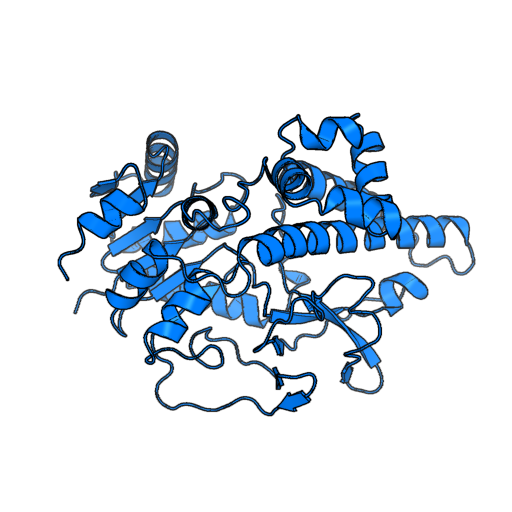35 C CA . TRP A 1 167 ? 4.489 -7.093 17.461 1.00 92.38 167 TRP A CA 1
ATOM 1336 C C . TRP A 1 167 ? 5.771 -7.498 16.747 1.00 92.38 167 TRP A C 1
ATOM 1338 O O . TRP A 1 167 ? 6.798 -6.830 16.856 1.00 92.38 167 TRP A O 1
ATOM 1348 N N . TRP A 1 168 ? 5.693 -8.589 15.986 1.00 89.00 168 TRP A N 1
ATOM 1349 C CA . TRP A 1 168 ? 6.839 -9.157 15.291 1.00 89.00 168 TRP A CA 1
ATOM 1350 C C . TRP A 1 168 ? 6.510 -9.445 13.823 1.00 89.00 168 TRP A C 1
ATOM 1352 O O . TRP A 1 168 ? 5.538 -10.154 13.561 1.00 89.00 168 TRP A O 1
ATOM 1362 N N . PRO A 1 169 ? 7.336 -9.007 12.854 1.00 89.88 169 PRO A N 1
ATOM 1363 C CA . PRO A 1 169 ? 7.076 -9.213 11.426 1.00 89.88 169 PRO A CA 1
ATOM 1364 C C . PRO A 1 169 ? 6.802 -10.667 11.013 1.00 89.88 169 PRO A C 1
ATOM 1366 O O . PRO A 1 169 ? 5.912 -10.940 10.212 1.00 89.88 169 PRO A O 1
ATOM 1369 N N . TYR A 1 170 ? 7.535 -11.630 11.574 1.00 86.25 170 TYR A N 1
ATOM 1370 C CA . TYR A 1 170 ? 7.448 -13.038 11.170 1.00 86.25 170 TYR A CA 1
ATOM 1371 C C . TYR A 1 170 ? 6.123 -13.724 11.548 1.00 86.25 170 TYR A C 1
ATOM 1373 O O . TYR A 1 170 ? 5.829 -14.792 11.020 1.00 86.25 170 TYR A O 1
ATOM 1381 N N . SER A 1 171 ? 5.312 -13.123 12.424 1.00 88.19 171 SER A N 1
ATOM 1382 C CA . SER A 1 171 ? 3.999 -13.643 12.836 1.00 88.19 171 SER A CA 1
ATOM 1383 C C . SER A 1 171 ? 2.866 -12.643 12.622 1.00 88.19 171 SER A C 1
ATOM 1385 O O . SER A 1 171 ? 1.770 -13.001 12.179 1.00 88.19 171 SER A O 1
ATOM 1387 N N . GLY A 1 172 ? 3.147 -11.370 12.875 1.00 92.88 172 GLY A N 1
ATOM 1388 C CA . GLY A 1 172 ? 2.243 -10.239 12.765 1.00 92.88 172 GLY A CA 1
ATOM 1389 C C . GLY A 1 172 ? 1.599 -10.091 11.391 1.00 92.88 172 GLY A C 1
ATOM 1390 O O . GLY A 1 172 ? 0.404 -9.817 11.300 1.00 92.88 172 GLY A O 1
ATOM 1391 N N . TYR A 1 173 ? 2.354 -10.364 10.321 1.00 94.56 173 TYR A N 1
ATOM 1392 C CA . TYR A 1 173 ? 1.835 -10.281 8.952 1.00 94.56 173 TYR A CA 1
ATOM 1393 C C . TYR A 1 173 ? 0.841 -11.381 8.571 1.00 94.56 173 TYR A C 1
ATOM 1395 O O . TYR A 1 173 ? 0.205 -11.281 7.526 1.00 94.56 173 TYR A O 1
ATOM 1403 N N . ARG A 1 174 ? 0.739 -12.460 9.363 1.00 93.38 174 ARG A N 1
ATOM 1404 C CA . ARG A 1 174 ? -0.049 -13.664 9.028 1.00 93.38 174 ARG A CA 1
ATOM 1405 C C . ARG A 1 174 ? 0.354 -14.322 7.698 1.00 93.38 174 ARG A C 1
ATOM 1407 O O . ARG A 1 174 ? -0.435 -15.042 7.089 1.00 93.38 174 ARG A O 1
ATOM 1414 N N . ILE A 1 175 ? 1.602 -14.121 7.274 1.00 91.50 175 ILE A N 1
ATOM 1415 C CA . ILE A 1 175 ? 2.204 -14.791 6.119 1.00 91.50 175 ILE A CA 1
ATOM 1416 C C . ILE A 1 175 ? 3.119 -15.921 6.609 1.00 91.50 175 ILE A C 1
ATOM 1418 O O . ILE A 1 175 ? 3.993 -15.675 7.442 1.00 91.50 175 ILE A O 1
ATOM 1422 N N . PRO A 1 176 ? 2.976 -17.148 6.080 1.00 89.88 176 PRO A N 1
ATOM 1423 C CA . PRO A 1 176 ? 3.919 -18.226 6.344 1.00 89.88 176 PRO A CA 1
ATOM 1424 C C . PRO A 1 176 ? 5.184 -18.020 5.499 1.00 89.88 176 PRO A C 1
ATOM 1426 O O . PRO A 1 176 ? 5.316 -18.592 4.418 1.00 89.88 176 PRO A O 1
ATOM 1429 N N . PHE A 1 177 ? 6.099 -17.165 5.961 1.00 90.56 177 PHE A N 1
ATOM 1430 C CA . PHE A 1 177 ? 7.357 -16.937 5.248 1.00 90.56 177 PHE A CA 1
ATOM 1431 C C . PHE A 1 177 ? 8.189 -18.216 5.201 1.00 90.56 177 PHE A C 1
ATOM 1433 O O . PHE A 1 177 ? 8.383 -18.874 6.224 1.00 90.56 177 PHE A O 1
ATOM 1440 N N . LYS A 1 178 ? 8.734 -18.535 4.025 1.00 89.38 178 LYS A N 1
ATOM 1441 C CA . LYS A 1 178 ? 9.627 -19.685 3.860 1.00 89.38 178 LYS A CA 1
ATOM 1442 C C . LYS A 1 178 ? 10.906 -19.502 4.663 1.00 89.38 178 LYS A C 1
ATOM 1444 O O . LYS A 1 178 ? 11.323 -20.421 5.360 1.00 89.38 178 LYS A O 1
ATOM 1449 N N . GLN A 1 179 ? 11.518 -18.322 4.564 1.00 88.19 179 GLN A N 1
ATOM 1450 C CA . GLN A 1 179 ? 12.727 -17.945 5.294 1.00 88.19 179 GLN A CA 1
ATOM 1451 C C . GLN A 1 179 ? 12.745 -16.440 5.578 1.00 88.19 179 GLN A C 1
ATOM 1453 O O . GLN A 1 179 ? 12.099 -15.643 4.889 1.00 88.19 179 GLN A O 1
ATOM 1458 N N . ILE A 1 180 ? 13.524 -16.067 6.591 1.00 87.81 180 ILE A N 1
ATOM 1459 C CA . ILE A 1 180 ? 13.833 -14.679 6.932 1.00 87.81 180 ILE A CA 1
ATOM 1460 C C . ILE A 1 180 ? 15.226 -14.364 6.391 1.00 87.81 180 ILE A C 1
ATOM 1462 O O . ILE A 1 180 ? 16.164 -15.121 6.618 1.00 87.81 180 ILE A O 1
ATOM 1466 N N . ILE A 1 181 ? 15.367 -13.253 5.684 1.00 84.50 181 ILE A N 1
ATOM 1467 C CA . ILE A 1 181 ? 16.633 -12.742 5.176 1.00 84.50 181 ILE A CA 1
ATOM 1468 C C . ILE A 1 181 ? 17.067 -11.594 6.078 1.00 84.50 181 ILE A C 1
ATOM 1470 O O . ILE A 1 181 ? 16.384 -10.572 6.170 1.00 84.50 181 ILE A O 1
ATOM 1474 N N . ASP A 1 182 ? 18.203 -11.760 6.745 1.00 81.38 182 ASP A N 1
ATOM 1475 C CA . ASP A 1 182 ? 18.764 -10.745 7.633 1.00 81.38 182 ASP A CA 1
ATOM 1476 C C . ASP A 1 182 ? 20.289 -10.711 7.515 1.00 81.38 182 ASP A C 1
ATOM 1478 O O . ASP A 1 182 ? 20.946 -11.754 7.533 1.00 81.38 182 ASP A O 1
ATOM 1482 N N . GLY A 1 183 ? 20.861 -9.521 7.315 1.00 74.69 183 GLY A N 1
ATOM 1483 C CA . GLY A 1 183 ? 22.299 -9.359 7.067 1.00 74.69 183 GLY A CA 1
ATOM 1484 C C . GLY A 1 183 ? 22.839 -10.233 5.922 1.00 74.69 183 GLY A C 1
ATOM 1485 O O . GLY A 1 183 ? 23.965 -10.719 5.997 1.00 74.69 183 GLY A O 1
ATOM 1486 N N . GLY A 1 184 ? 22.015 -10.502 4.901 1.00 71.69 184 GLY A N 1
ATOM 1487 C CA . GLY A 1 184 ? 22.347 -11.372 3.766 1.00 71.69 184 GLY A CA 1
ATOM 1488 C C . GLY A 1 184 ? 22.297 -12.880 4.048 1.00 71.69 184 GLY A C 1
ATOM 1489 O O . GLY A 1 184 ? 22.648 -13.669 3.174 1.00 71.69 184 GLY A O 1
ATOM 1490 N N . LYS A 1 185 ? 21.858 -13.301 5.239 1.00 77.75 185 LYS A N 1
ATOM 1491 C CA . LYS A 1 185 ? 21.715 -14.713 5.615 1.00 77.75 185 LYS A CA 1
ATOM 1492 C C . LYS A 1 185 ? 20.262 -15.152 5.532 1.00 77.75 185 LYS A C 1
ATOM 1494 O O . LYS A 1 185 ? 19.375 -14.420 5.956 1.00 77.75 185 LYS A O 1
ATOM 1499 N N . PHE A 1 186 ? 20.046 -16.377 5.061 1.00 82.75 186 PHE A N 1
ATOM 1500 C CA . PHE A 1 186 ? 18.746 -17.039 5.097 1.00 82.75 186 PHE A CA 1
ATOM 1501 C C . PHE A 1 186 ? 18.590 -17.792 6.418 1.00 82.75 186 PHE A C 1
ATOM 1503 O O . PHE A 1 186 ? 19.354 -18.707 6.725 1.00 82.75 186 PHE A O 1
ATOM 1510 N N . LEU A 1 187 ? 17.598 -17.395 7.200 1.00 85.38 187 LEU A N 1
ATOM 1511 C CA . LEU A 1 187 ? 17.281 -17.925 8.516 1.00 85.38 187 LEU A CA 1
ATOM 1512 C C . LEU A 1 187 ? 15.951 -18.678 8.461 1.00 85.38 187 LEU A C 1
ATOM 1514 O O . LEU A 1 187 ? 15.050 -18.330 7.691 1.00 85.38 187 LEU A O 1
ATOM 1518 N N . ALA A 1 188 ? 15.823 -19.706 9.298 1.00 87.38 188 ALA A N 1
ATOM 1519 C CA . ALA A 1 188 ? 14.549 -20.384 9.489 1.00 87.38 188 ALA A CA 1
ATOM 1520 C C . ALA A 1 188 ? 13.499 -19.400 10.043 1.00 87.38 188 ALA A C 1
ATOM 1522 O O . ALA A 1 188 ? 13.850 -18.517 10.835 1.00 87.38 188 ALA A O 1
ATOM 1523 N N . PRO A 1 189 ? 12.223 -19.529 9.644 1.00 82.00 189 PRO A N 1
ATOM 1524 C CA . PRO A 1 189 ? 11.162 -18.704 10.195 1.00 82.00 189 PRO A CA 1
ATOM 1525 C C . PRO A 1 189 ? 11.019 -18.974 11.696 1.00 82.00 189 PRO A C 1
ATOM 1527 O O . PRO A 1 189 ? 11.083 -20.118 12.149 1.00 82.00 189 PRO A O 1
ATOM 1530 N N . LEU A 1 190 ? 10.830 -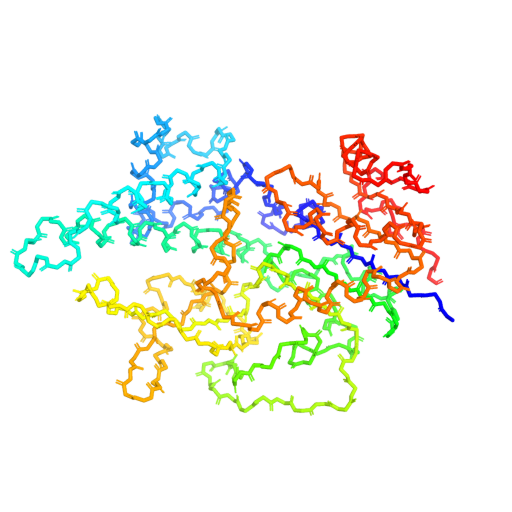17.908 12.471 1.00 78.19 190 LEU A N 1
ATOM 1531 C CA . LEU A 1 190 ? 10.583 -18.014 13.904 1.00 78.19 190 LEU A CA 1
ATOM 1532 C C . LEU A 1 190 ? 9.119 -18.401 14.147 1.00 78.19 190 LEU A C 1
ATOM 1534 O O . LEU A 1 190 ? 8.208 -17.805 13.573 1.00 78.19 190 LEU A O 1
ATOM 1538 N N . SER A 1 191 ? 8.885 -19.385 15.016 1.00 71.31 191 SER A N 1
ATOM 1539 C CA . SER A 1 191 ? 7.545 -19.713 15.506 1.00 71.31 191 SER A CA 1
ATOM 1540 C C . SER A 1 191 ? 7.262 -18.941 16.793 1.00 71.31 191 SER A C 1
ATOM 1542 O O . SER A 1 191 ? 8.067 -18.991 17.722 1.00 71.31 191 SER A O 1
ATOM 1544 N N . THR A 1 192 ? 6.104 -18.291 16.883 1.00 69.50 192 THR A N 1
ATOM 1545 C CA . THR A 1 192 ? 5.584 -17.718 18.136 1.00 69.50 192 THR A CA 1
ATOM 1546 C C . THR A 1 192 ? 4.191 -18.263 18.424 1.00 69.50 192 THR A C 1
ATOM 1548 O O . THR A 1 192 ? 3.410 -18.501 17.502 1.00 69.50 192 THR A O 1
ATOM 1551 N N . SER A 1 193 ? 3.891 -18.469 19.706 1.00 72.50 193 SER A N 1
ATOM 1552 C CA . SER A 1 193 ? 2.562 -18.847 20.193 1.00 72.50 193 SER A CA 1
ATOM 1553 C C . SER A 1 193 ? 1.599 -17.664 20.265 1.00 72.50 193 SER A C 1
ATOM 1555 O O . SER A 1 193 ? 0.392 -17.873 20.214 1.00 72.50 193 SER A O 1
ATOM 1557 N N . ASP A 1 194 ? 2.122 -16.439 20.377 1.00 79.06 194 ASP A N 1
ATOM 1558 C CA . ASP A 1 194 ? 1.333 -15.210 20.326 1.00 79.06 194 ASP A CA 1
ATOM 1559 C C . ASP A 1 194 ? 1.695 -14.439 19.050 1.00 79.06 194 ASP A C 1
ATOM 1561 O O . ASP A 1 194 ? 2.818 -13.932 18.918 1.00 79.06 194 ASP A O 1
ATOM 1565 N N . PRO A 1 195 ? 0.791 -14.395 18.061 1.00 77.62 195 PRO A N 1
ATOM 1566 C CA . PRO A 1 195 ? 1.058 -13.721 16.808 1.00 77.62 195 PRO A CA 1
ATOM 1567 C C . PRO A 1 195 ? 0.817 -12.198 16.901 1.00 77.62 195 PRO A C 1
ATOM 1569 O O . PRO A 1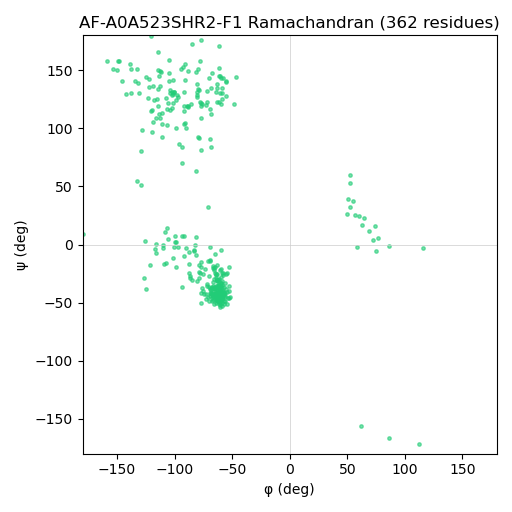 195 ? 1.020 -11.507 15.901 1.00 77.62 195 PRO A O 1
ATOM 1572 N N . GLY A 1 196 ? 0.405 -11.669 18.063 1.00 87.44 196 GLY A N 1
ATOM 1573 C CA . GLY A 1 196 ? 0.167 -10.243 18.302 1.00 87.44 196 GLY A CA 1
ATOM 1574 C C . GLY A 1 196 ? -0.943 -9.664 17.420 1.00 87.44 196 GLY A C 1
ATOM 1575 O O . GLY A 1 196 ? -1.794 -10.394 16.912 1.00 87.44 196 GLY A O 1
ATOM 1576 N N . ILE A 1 197 ? -0.912 -8.351 17.187 1.00 92.75 197 ILE A N 1
ATOM 1577 C CA . ILE A 1 197 ? -1.837 -7.648 16.279 1.00 92.75 197 ILE A CA 1
ATOM 1578 C C . ILE A 1 197 ? -1.741 -8.221 14.854 1.00 92.75 197 ILE A C 1
ATOM 1580 O O . ILE A 1 197 ? -0.644 -8.427 14.323 1.00 92.75 197 ILE A O 1
ATOM 1584 N N . ALA A 1 198 ? -2.888 -8.462 14.214 1.00 95.19 198 ALA A N 1
ATOM 1585 C CA . ALA A 1 198 ? -2.926 -8.865 12.812 1.00 95.19 198 ALA A CA 1
ATOM 1586 C C . ALA A 1 198 ? -2.682 -7.649 11.908 1.00 95.19 198 ALA A C 1
ATOM 1588 O O . ALA A 1 198 ? -3.456 -6.691 11.919 1.00 95.19 198 ALA A O 1
ATOM 1589 N N . TYR A 1 199 ? -1.615 -7.697 11.108 1.00 97.19 199 TYR A N 1
ATOM 1590 C CA . TYR A 1 199 ? -1.280 -6.647 10.149 1.00 97.19 199 TYR A CA 1
ATOM 1591 C C . TYR A 1 199 ? -1.256 -7.194 8.716 1.00 97.19 199 TYR A C 1
ATOM 1593 O O . TYR A 1 199 ? -0.279 -7.781 8.258 1.00 97.19 199 TYR A O 1
ATOM 1601 N N . LEU A 1 200 ? -2.363 -7.021 8.001 1.00 97.44 200 LEU A N 1
ATOM 1602 C CA . LEU A 1 200 ? -2.648 -7.659 6.720 1.00 97.44 200 LEU A CA 1
ATOM 1603 C C . LEU A 1 200 ? -2.345 -6.701 5.556 1.00 97.44 200 LEU A C 1
ATOM 1605 O O . LEU A 1 200 ? -3.153 -5.829 5.233 1.00 97.44 200 LEU A O 1
ATOM 1609 N N . LYS A 1 201 ? -1.190 -6.862 4.894 1.00 97.00 201 LYS A N 1
ATOM 1610 C CA . LYS A 1 201 ? -0.814 -6.047 3.719 1.00 97.00 201 LYS A CA 1
ATOM 1611 C C . LYS A 1 201 ? -1.295 -6.702 2.421 1.00 97.00 201 LYS A C 1
ATOM 1613 O O . LYS A 1 201 ? -0.686 -7.640 1.910 1.00 97.00 201 LYS A O 1
ATOM 1618 N N . LEU A 1 202 ? -2.407 -6.209 1.878 1.00 94.81 202 LEU A N 1
ATOM 1619 C CA . LEU A 1 202 ? -3.161 -6.877 0.806 1.00 94.81 202 LEU A CA 1
ATOM 1620 C C . LEU A 1 202 ? -2.568 -6.718 -0.598 1.00 94.81 202 LEU A C 1
ATOM 1622 O O . LEU A 1 202 ? -2.920 -7.481 -1.503 1.00 94.81 202 LEU A O 1
ATOM 1626 N N . HIS A 1 203 ? -1.678 -5.741 -0.782 1.00 91.75 203 HIS A N 1
ATOM 1627 C CA . HIS A 1 203 ? -0.941 -5.513 -2.029 1.00 91.75 203 HIS A CA 1
ATOM 1628 C C . HIS A 1 203 ? 0.545 -5.875 -1.915 1.00 91.75 203 HIS A C 1
ATOM 1630 O O . HIS A 1 203 ? 1.326 -5.589 -2.818 1.00 91.75 203 HIS A O 1
ATOM 1636 N N . GLY A 1 204 ? 0.937 -6.543 -0.831 1.00 92.44 204 GLY A N 1
ATOM 1637 C CA . GLY A 1 204 ? 2.326 -6.875 -0.555 1.00 92.44 204 GLY A CA 1
ATOM 1638 C C . GLY A 1 204 ? 3.074 -5.754 0.167 1.00 92.44 204 GLY A C 1
ATOM 1639 O O . GLY A 1 204 ? 2.467 -4.841 0.725 1.00 92.44 204 GLY A O 1
ATOM 1640 N N . SER A 1 205 ? 4.400 -5.856 0.211 1.00 92.88 205 SER A N 1
ATOM 1641 C CA . SER A 1 205 ? 5.250 -5.018 1.062 1.00 92.88 205 SER A CA 1
ATOM 1642 C C . SER A 1 205 ? 6.653 -4.881 0.481 1.00 92.88 205 SER A C 1
ATOM 1644 O O . SER A 1 205 ? 7.155 -5.810 -0.153 1.00 92.88 205 SER A O 1
ATOM 1646 N N . LEU A 1 206 ? 7.329 -3.759 0.750 1.00 89.50 206 LEU A N 1
ATOM 1647 C CA . LEU A 1 206 ? 8.722 -3.552 0.325 1.00 89.50 206 LEU A CA 1
ATOM 1648 C C . LEU A 1 206 ? 9.681 -4.610 0.886 1.00 89.50 206 LEU A C 1
ATOM 1650 O O . LEU A 1 206 ? 10.657 -4.963 0.225 1.00 89.50 206 LEU A O 1
ATOM 1654 N N . ASN A 1 207 ? 9.390 -5.123 2.083 1.00 89.75 207 ASN A N 1
ATOM 1655 C CA . ASN A 1 207 ? 10.197 -6.125 2.771 1.00 89.75 207 ASN A CA 1
ATOM 1656 C C . ASN A 1 207 ? 9.746 -7.575 2.525 1.00 89.75 207 ASN A C 1
ATOM 1658 O O . ASN A 1 207 ? 10.255 -8.482 3.178 1.00 89.75 207 ASN A O 1
ATOM 1662 N N . TRP A 1 208 ? 8.796 -7.824 1.622 1.00 91.56 208 TRP A N 1
ATOM 1663 C CA . TRP A 1 208 ? 8.421 -9.182 1.223 1.00 91.56 208 TRP A CA 1
ATOM 1664 C C . TRP A 1 208 ? 9.041 -9.480 -0.127 1.00 91.56 208 TRP A C 1
ATOM 1666 O O . TRP A 1 208 ? 8.860 -8.697 -1.054 1.00 91.56 208 TRP A O 1
ATOM 1676 N N . LEU A 1 209 ? 9.745 -10.600 -0.257 1.00 86.25 209 LEU A N 1
ATOM 1677 C CA . LEU A 1 209 ? 10.330 -11.023 -1.524 1.00 86.25 209 LEU A CA 1
ATOM 1678 C C . LEU A 1 209 ? 9.655 -12.290 -2.040 1.00 86.25 209 LEU A C 1
ATOM 1680 O O . LEU A 1 209 ? 9.234 -13.138 -1.256 1.00 86.25 209 LEU A O 1
ATOM 1684 N N . TYR A 1 210 ? 9.592 -12.437 -3.356 1.00 83.31 210 TYR A N 1
ATOM 1685 C CA . TYR A 1 210 ? 9.168 -13.668 -4.016 1.00 83.31 210 TYR A CA 1
ATOM 1686 C C . TYR A 1 210 ? 10.063 -13.954 -5.222 1.00 83.31 210 TYR A C 1
ATOM 1688 O O . TYR A 1 210 ? 10.685 -13.045 -5.777 1.00 83.31 210 TYR A O 1
ATOM 1696 N N . GLY A 1 211 ? 10.149 -15.227 -5.603 1.00 77.50 211 GLY A N 1
ATOM 1697 C CA . GLY A 1 211 ? 10.971 -15.656 -6.730 1.00 77.50 211 GLY A CA 1
ATOM 1698 C C . GLY A 1 211 ? 10.324 -15.314 -8.070 1.00 77.50 211 GLY A C 1
ATOM 1699 O O . GLY A 1 211 ? 9.239 -15.812 -8.383 1.00 77.50 211 GLY A O 1
ATOM 1700 N N . VAL A 1 212 ? 11.019 -14.532 -8.894 1.00 71.69 212 VAL A N 1
ATOM 1701 C CA . VAL A 1 212 ? 10.677 -14.306 -10.302 1.00 71.69 212 VAL A CA 1
ATOM 1702 C C . VAL A 1 212 ? 11.689 -15.056 -11.155 1.00 71.69 212 VAL A C 1
ATOM 1704 O O . VAL A 1 212 ? 12.897 -14.913 -10.995 1.00 71.69 212 VAL A O 1
ATOM 1707 N N . SER A 1 213 ? 11.197 -15.898 -12.061 1.00 64.56 213 SER A N 1
ATOM 1708 C CA . SER A 1 213 ? 12.077 -16.693 -12.915 1.00 64.56 213 SER A CA 1
ATOM 1709 C C . SER A 1 213 ? 12.757 -15.810 -13.981 1.00 64.56 213 SER A C 1
ATOM 1711 O O . SER A 1 213 ? 12.051 -15.258 -14.839 1.00 64.56 213 SER A O 1
ATOM 1713 N N . PRO A 1 214 ? 14.105 -15.728 -14.021 1.00 54.84 214 PRO A N 1
ATOM 1714 C CA . PRO A 1 214 ? 14.831 -14.971 -15.048 1.00 54.84 214 PRO A CA 1
ATOM 1715 C C . PRO A 1 214 ? 14.656 -15.583 -16.447 1.00 54.84 214 PRO A C 1
ATOM 1717 O O . PRO A 1 214 ? 14.762 -14.898 -17.469 1.00 54.84 214 PRO A O 1
ATOM 1720 N N . TYR A 1 215 ? 14.304 -16.873 -16.514 1.00 52.59 215 TYR A N 1
ATOM 1721 C CA . TYR A 1 215 ? 14.070 -17.609 -17.757 1.00 52.59 215 TYR A CA 1
ATOM 1722 C C . TYR A 1 215 ? 12.884 -17.066 -18.569 1.00 52.59 215 TYR A C 1
ATOM 1724 O O . TYR A 1 215 ? 12.828 -17.302 -19.780 1.00 52.59 215 TYR A O 1
ATOM 1732 N N . ARG A 1 216 ? 11.984 -16.275 -17.955 1.00 54.53 216 ARG A N 1
ATOM 1733 C CA . ARG A 1 216 ? 10.955 -15.511 -18.682 1.00 54.53 216 ARG A CA 1
ATOM 1734 C C . ARG A 1 216 ? 11.583 -14.499 -19.640 1.00 54.53 216 ARG A C 1
ATOM 1736 O O . ARG A 1 216 ? 11.162 -14.411 -20.788 1.00 54.53 216 ARG A O 1
ATOM 1743 N N . LEU A 1 217 ? 12.575 -13.740 -19.171 1.00 50.19 217 LEU A N 1
ATOM 1744 C CA . LEU A 1 217 ? 13.217 -12.682 -19.954 1.00 50.19 217 LEU A CA 1
ATOM 1745 C C . LEU A 1 217 ? 14.159 -13.273 -21.006 1.00 50.19 217 LEU A C 1
ATOM 1747 O O . LEU A 1 217 ? 14.195 -12.794 -22.134 1.00 50.19 217 LEU A O 1
ATOM 1751 N N . ILE A 1 218 ? 14.898 -14.327 -20.655 1.00 48.66 218 ILE A N 1
ATOM 1752 C CA . ILE A 1 218 ? 16.005 -14.818 -21.488 1.00 48.66 218 ILE A CA 1
ATOM 1753 C C . ILE A 1 218 ? 15.570 -15.938 -22.449 1.00 48.66 218 ILE A C 1
ATOM 1755 O O . ILE A 1 218 ? 16.041 -15.982 -23.586 1.00 48.66 218 ILE A O 1
ATOM 1759 N N . TYR A 1 219 ? 14.660 -16.828 -22.035 1.00 48.28 219 TYR A N 1
ATOM 1760 C CA . TYR A 1 219 ? 14.417 -18.101 -22.733 1.00 48.28 219 TYR A CA 1
ATOM 1761 C C . TYR A 1 219 ? 12.962 -18.359 -23.146 1.00 48.28 219 TYR A C 1
ATOM 1763 O O . TYR A 1 219 ? 12.683 -19.406 -23.729 1.00 48.28 219 TYR A O 1
ATOM 1771 N N . ASN A 1 220 ? 12.044 -17.413 -22.913 1.00 48.75 220 ASN A N 1
ATOM 1772 C CA . ASN A 1 220 ? 10.651 -17.495 -23.369 1.00 48.75 220 ASN A CA 1
ATOM 1773 C C . ASN A 1 220 ? 9.925 -18.783 -22.905 1.00 48.75 220 ASN A C 1
ATOM 1775 O O . ASN A 1 220 ? 9.159 -19.388 -23.657 1.00 48.75 220 ASN A O 1
ATOM 1779 N N . MET A 1 221 ? 10.213 -19.237 -21.678 1.00 47.19 221 MET A N 1
ATOM 1780 C CA . MET A 1 221 ? 9.628 -20.439 -21.070 1.00 47.19 221 MET A CA 1
ATOM 1781 C C . MET A 1 221 ? 8.374 -20.111 -20.237 1.00 47.19 221 MET A C 1
ATOM 1783 O O . MET A 1 221 ? 8.271 -18.997 -19.717 1.00 47.19 221 MET A O 1
ATOM 1787 N N . PRO A 1 222 ? 7.422 -21.060 -20.084 1.00 45.31 222 PRO A N 1
ATOM 1788 C CA . PRO A 1 222 ? 6.238 -20.862 -19.251 1.00 45.31 222 PRO A CA 1
ATOM 1789 C C . PRO A 1 222 ? 6.633 -20.560 -17.801 1.00 45.31 222 PRO A C 1
ATOM 1791 O O . PRO A 1 222 ? 7.453 -21.254 -17.202 1.00 45.31 222 PRO A O 1
ATOM 1794 N N . VAL A 1 223 ? 6.041 -19.494 -17.263 1.00 52.50 223 VAL A N 1
ATOM 1795 C CA . VAL A 1 223 ? 6.309 -18.965 -15.925 1.00 52.50 223 VAL A CA 1
ATOM 1796 C C . VAL A 1 223 ? 5.907 -19.989 -14.864 1.00 52.50 223 VAL A C 1
ATOM 1798 O O . VAL A 1 223 ? 4.779 -20.477 -14.856 1.00 52.50 223 VAL A O 1
ATOM 1801 N N . ARG A 1 224 ? 6.800 -20.246 -13.911 1.00 55.53 224 ARG A N 1
ATOM 1802 C CA . ARG A 1 224 ? 6.405 -20.575 -12.541 1.00 55.53 224 ARG A CA 1
ATOM 1803 C C . ARG A 1 224 ? 7.009 -19.491 -11.665 1.00 55.53 224 ARG A C 1
ATOM 1805 O O . ARG A 1 224 ? 8.225 -19.443 -11.527 1.00 55.53 224 ARG A O 1
ATOM 1812 N N . ASN A 1 225 ? 6.187 -18.568 -11.173 1.00 64.38 225 ASN A N 1
ATOM 1813 C CA . ASN A 1 225 ? 6.627 -17.711 -10.078 1.00 64.38 225 ASN A CA 1
ATOM 1814 C C . ASN A 1 225 ? 6.783 -18.598 -8.842 1.00 64.38 225 ASN A C 1
ATOM 1816 O O . ASN A 1 225 ? 6.059 -19.588 -8.694 1.00 64.38 225 ASN A O 1
ATOM 1820 N N . GLY A 1 226 ? 7.738 -18.260 -7.981 1.00 67.69 226 GLY A N 1
ATOM 1821 C CA . GLY A 1 226 ? 7.838 -18.911 -6.684 1.00 67.69 226 GLY A CA 1
ATOM 1822 C C . GLY A 1 226 ? 6.553 -18.661 -5.896 1.00 67.69 226 GLY A C 1
ATOM 1823 O O . GLY A 1 226 ? 6.097 -17.524 -5.798 1.00 67.69 226 GLY A O 1
ATOM 1824 N N . GLU A 1 227 ? 5.967 -19.721 -5.346 1.00 80.62 227 GLU A N 1
ATOM 1825 C CA . GLU A 1 227 ? 4.839 -19.623 -4.403 1.00 80.62 227 GLU A CA 1
ATOM 1826 C C . GLU A 1 227 ? 5.305 -19.201 -3.003 1.00 80.62 227 GLU A C 1
ATOM 1828 O O . GLU A 1 227 ? 4.507 -18.797 -2.156 1.00 80.62 227 GLU A O 1
ATOM 1833 N N . ASP A 1 228 ? 6.610 -19.299 -2.767 1.00 86.31 228 ASP A N 1
ATOM 1834 C CA . ASP A 1 228 ? 7.236 -18.961 -1.506 1.00 86.31 228 ASP A CA 1
ATOM 1835 C C . ASP A 1 228 ? 7.441 -17.455 -1.368 1.00 86.31 228 ASP A C 1
ATOM 1837 O O . ASP A 1 228 ? 7.888 -16.769 -2.292 1.00 86.31 228 ASP A O 1
ATOM 1841 N N . VAL A 1 229 ? 7.164 -16.965 -0.162 1.00 89.06 229 VAL A N 1
ATOM 1842 C CA . VAL A 1 229 ? 7.406 -15.579 0.233 1.00 89.06 229 VAL A CA 1
ATOM 1843 C C . VAL A 1 229 ? 8.506 -15.554 1.286 1.00 89.06 229 VAL A C 1
ATOM 1845 O O . VAL A 1 229 ? 8.504 -16.351 2.225 1.00 89.06 229 VAL A O 1
ATOM 1848 N N . PHE A 1 230 ? 9.436 -14.621 1.144 1.00 88.62 230 PHE A N 1
ATOM 1849 C CA . PHE A 1 230 ? 10.559 -14.404 2.048 1.00 88.62 230 PHE A CA 1
ATOM 1850 C C . PHE A 1 230 ? 10.398 -13.056 2.747 1.00 88.62 230 PHE A C 1
ATOM 1852 O O . PHE A 1 230 ? 9.908 -12.100 2.146 1.00 88.62 230 PHE A O 1
ATOM 1859 N N . LEU A 1 231 ? 10.821 -12.968 4.005 1.00 90.31 231 LEU A N 1
ATOM 1860 C CA . LEU A 1 231 ? 10.808 -11.720 4.769 1.00 90.31 231 LEU A CA 1
ATOM 1861 C C . LEU A 1 231 ? 12.210 -11.116 4.803 1.00 90.31 231 LEU A C 1
ATOM 1863 O O . LEU A 1 231 ? 13.120 -11.743 5.328 1.00 90.31 231 LEU A O 1
ATOM 1867 N N . LEU A 1 232 ? 12.383 -9.890 4.324 1.00 87.38 232 LEU A N 1
ATOM 1868 C CA . LEU A 1 232 ? 13.624 -9.126 4.445 1.00 87.38 232 LEU A CA 1
ATOM 1869 C C . LEU A 1 232 ? 13.592 -8.271 5.723 1.00 87.38 232 LEU A C 1
ATOM 1871 O O . LEU A 1 232 ? 12.893 -7.265 5.778 1.00 87.38 232 LEU A O 1
ATOM 1875 N N . ARG A 1 233 ? 14.324 -8.664 6.770 1.00 81.56 233 ARG A N 1
ATOM 1876 C CA . ARG A 1 233 ? 14.261 -8.009 8.092 1.00 81.56 233 ARG A CA 1
ATOM 1877 C C . ARG A 1 233 ? 15.027 -6.686 8.131 1.00 81.56 233 ARG A C 1
ATOM 1879 O O . ARG A 1 233 ? 14.475 -5.670 8.534 1.00 81.56 233 ARG A O 1
ATOM 1886 N N . SER A 1 234 ? 16.275 -6.697 7.674 1.00 69.50 234 SER A N 1
ATOM 1887 C CA . SER A 1 234 ? 17.118 -5.502 7.611 1.00 69.50 234 SER A CA 1
ATOM 1888 C C . SER A 1 234 ? 17.250 -5.060 6.163 1.00 69.50 234 SER A C 1
ATOM 1890 O O . SER A 1 234 ? 18.001 -5.654 5.387 1.00 69.50 234 SER A O 1
ATOM 1892 N N . ILE A 1 235 ? 16.512 -4.018 5.786 1.00 67.38 235 ILE A N 1
ATOM 1893 C CA . ILE A 1 235 ? 16.794 -3.304 4.542 1.00 67.38 235 ILE A CA 1
ATOM 1894 C C . ILE A 1 235 ? 17.989 -2.399 4.844 1.00 67.38 235 ILE A C 1
ATOM 1896 O O . ILE A 1 235 ? 17.921 -1.620 5.778 1.00 67.38 235 ILE A O 1
ATOM 1900 N N . ASN A 1 236 ? 19.095 -2.501 4.118 1.00 56.06 236 ASN A N 1
ATOM 1901 C CA . ASN A 1 236 ? 20.175 -1.512 4.208 1.00 56.06 236 ASN A CA 1
ATOM 1902 C C . ASN A 1 236 ? 20.117 -0.636 2.956 1.00 56.06 236 ASN A C 1
ATOM 1904 O O . ASN A 1 236 ? 19.789 -1.132 1.887 1.00 56.06 236 ASN A O 1
ATOM 1908 N N . HIS A 1 237 ? 20.472 0.649 3.040 1.00 44.78 237 HIS A N 1
ATOM 1909 C CA . HIS A 1 237 ? 20.538 1.527 1.858 1.00 44.78 237 HIS A CA 1
ATOM 1910 C C . HIS A 1 237 ? 21.548 1.059 0.788 1.00 44.78 237 HIS A C 1
ATOM 1912 O O . HIS A 1 237 ? 21.412 1.414 -0.378 1.00 44.78 237 HIS A O 1
ATOM 1918 N N . GLU A 1 238 ? 22.536 0.242 1.162 1.00 42.78 238 GLU A N 1
ATOM 1919 C CA . GLU A 1 238 ? 23.463 -0.427 0.228 1.00 42.78 238 GLU A CA 1
ATOM 1920 C C . GLU A 1 238 ? 22.890 -1.729 -0.365 1.00 42.78 238 GLU A C 1
ATOM 1922 O O . GLU A 1 238 ? 23.490 -2.359 -1.231 1.00 42.78 238 GLU A O 1
ATOM 1927 N N . ILE A 1 239 ? 21.715 -2.129 0.120 1.00 45.12 239 ILE A N 1
ATOM 1928 C CA . ILE A 1 239 ? 20.913 -3.283 -0.283 1.00 45.12 239 ILE A CA 1
ATOM 1929 C C . ILE A 1 239 ? 19.496 -2.751 -0.530 1.00 45.12 239 ILE A C 1
ATOM 1931 O O . ILE A 1 239 ? 18.517 -3.215 0.050 1.00 45.12 239 ILE A O 1
ATOM 1935 N N . ILE A 1 240 ? 19.375 -1.696 -1.338 1.00 44.28 240 ILE A N 1
ATOM 1936 C CA . ILE A 1 240 ? 18.075 -1.389 -1.921 1.00 44.28 240 ILE A CA 1
ATOM 1937 C C . ILE A 1 240 ? 17.836 -2.482 -2.961 1.00 44.28 240 ILE A C 1
ATOM 1939 O O . ILE A 1 240 ? 18.663 -2.631 -3.864 1.00 44.28 240 ILE A O 1
ATOM 1943 N N . PRO A 1 241 ? 16.737 -3.249 -2.876 1.00 44.16 241 PRO A N 1
ATOM 1944 C CA . PRO A 1 241 ? 16.410 -4.216 -3.899 1.00 44.16 241 PRO A CA 1
ATOM 1945 C C . PRO A 1 241 ? 16.019 -3.484 -5.201 1.00 44.16 241 PRO A C 1
ATOM 1947 O O . PRO A 1 241 ? 14.844 -3.254 -5.484 1.00 44.16 241 PRO A O 1
ATOM 1950 N N . GLY A 1 242 ? 17.018 -3.111 -6.000 1.00 41.00 242 GLY A N 1
ATOM 1951 C CA . GLY A 1 242 ? 16.859 -2.661 -7.375 1.00 41.00 242 GLY A CA 1
ATOM 1952 C C . GLY A 1 242 ? 17.039 -3.802 -8.375 1.00 41.00 242 GLY A C 1
ATOM 1953 O O . GLY A 1 242 ? 17.823 -4.707 -8.143 1.00 41.00 242 GLY A O 1
ATOM 1954 N N . PRO A 1 243 ? 16.405 -3.773 -9.550 1.00 38.75 243 PRO A N 1
ATOM 1955 C CA . PRO A 1 243 ? 16.427 -4.813 -10.562 1.00 38.75 243 PRO A CA 1
ATOM 1956 C C . PRO A 1 243 ? 17.805 -4.925 -11.222 1.00 38.75 243 PRO A C 1
ATOM 1958 O O . PRO A 1 243 ? 17.984 -5.800 -12.057 1.00 38.75 243 PRO A O 1
ATOM 1961 N N . MET A 1 244 ? 18.774 -4.074 -10.851 1.00 36.47 244 MET A N 1
ATOM 1962 C CA . MET A 1 244 ? 20.190 -4.284 -11.162 1.00 36.47 244 MET A CA 1
ATOM 1963 C C . MET A 1 244 ? 21.072 -4.657 -9.961 1.00 36.47 244 MET A C 1
ATOM 1965 O O . MET A 1 244 ? 22.141 -5.203 -10.196 1.00 36.47 244 MET A O 1
ATOM 1969 N N . ASP A 1 245 ? 20.642 -4.444 -8.711 1.00 39.00 245 ASP A N 1
ATOM 1970 C CA . ASP A 1 245 ? 21.398 -4.872 -7.516 1.00 39.00 245 ASP A CA 1
ATOM 1971 C C . ASP A 1 245 ? 20.880 -6.196 -6.918 1.00 39.00 245 ASP A C 1
ATOM 1973 O O . ASP A 1 245 ? 21.619 -6.880 -6.210 1.00 39.00 245 ASP A O 1
ATOM 1977 N N . ILE A 1 246 ? 19.640 -6.608 -7.226 1.00 41.94 246 ILE A N 1
ATOM 1978 C CA . ILE A 1 246 ? 19.085 -7.893 -6.769 1.00 41.94 246 ILE A CA 1
ATOM 1979 C C . ILE A 1 246 ? 19.432 -9.057 -7.701 1.00 41.94 246 ILE A C 1
ATOM 1981 O O . ILE A 1 246 ? 19.536 -10.187 -7.227 1.00 41.94 246 ILE A O 1
ATOM 1985 N N . ALA A 1 247 ? 19.656 -8.795 -8.993 1.00 36.19 247 ALA A N 1
ATOM 1986 C CA . ALA A 1 247 ? 19.888 -9.808 -10.032 1.00 36.19 247 ALA A CA 1
ATOM 1987 C C . ALA A 1 247 ? 21.258 -10.524 -9.927 1.00 36.19 247 ALA A C 1
ATOM 1989 O O . ALA A 1 247 ? 21.867 -10.867 -10.935 1.00 36.19 247 ALA A O 1
ATOM 1990 N N . GLY A 1 248 ? 21.788 -10.712 -8.717 1.00 37.12 248 GLY A N 1
ATOM 1991 C CA . GLY A 1 248 ? 23.047 -11.431 -8.525 1.00 37.12 248 GLY A CA 1
ATOM 1992 C C . GLY A 1 248 ? 23.555 -11.598 -7.093 1.00 37.12 248 GLY A C 1
ATOM 1993 O O . GLY A 1 248 ? 24.694 -12.025 -6.930 1.00 37.12 248 GLY A O 1
ATOM 1994 N N . LYS A 1 249 ? 22.790 -11.260 -6.040 1.00 43.88 249 LYS A N 1
ATOM 1995 C CA . LYS A 1 249 ? 23.259 -11.460 -4.644 1.00 43.88 249 LYS A CA 1
ATOM 1996 C C . LYS A 1 249 ? 22.383 -12.353 -3.771 1.00 43.88 249 LYS A C 1
ATOM 1998 O O . LYS A 1 249 ? 22.869 -12.853 -2.759 1.00 43.88 249 LYS A O 1
ATOM 2003 N N . HIS A 1 250 ? 21.135 -12.595 -4.161 1.00 51.47 250 HIS A N 1
ATOM 2004 C CA . HIS A 1 250 ? 20.225 -13.479 -3.433 1.00 51.47 250 HIS A CA 1
ATOM 2005 C C . HIS A 1 250 ? 19.543 -14.446 -4.397 1.00 51.47 250 HIS A C 1
ATOM 2007 O O . HIS A 1 250 ? 18.320 -14.514 -4.471 1.00 51.47 250 HIS A O 1
ATOM 2013 N N . GLU A 1 251 ? 20.355 -15.168 -5.167 1.00 55.88 251 GLU A N 1
ATOM 2014 C CA . GLU A 1 251 ? 19.876 -16.298 -5.952 1.00 55.88 251 GLU A CA 1
ATOM 2015 C C . GLU A 1 251 ? 19.314 -17.354 -4.995 1.00 55.88 251 GLU A C 1
ATOM 2017 O O . GLU A 1 251 ? 20.004 -17.834 -4.091 1.00 55.88 251 GLU A O 1
ATOM 2022 N N . TYR A 1 252 ? 18.045 -17.705 -5.182 1.00 61.69 252 TYR A N 1
ATOM 2023 C CA . TYR A 1 252 ? 17.432 -18.838 -4.504 1.00 61.69 252 TYR A CA 1
ATOM 2024 C C . TYR A 1 252 ? 17.318 -20.000 -5.488 1.00 61.69 252 TYR A C 1
ATOM 2026 O O . TYR A 1 252 ? 16.861 -19.819 -6.618 1.00 61.69 252 TYR A O 1
ATOM 2034 N N . THR A 1 253 ? 17.729 -21.194 -5.056 1.00 56.34 253 THR A N 1
ATOM 2035 C CA . THR A 1 253 ? 17.542 -22.425 -5.826 1.00 56.34 253 THR A CA 1
ATOM 2036 C C . THR A 1 253 ? 16.426 -23.256 -5.205 1.00 56.34 253 THR A C 1
ATOM 2038 O O . THR A 1 253 ? 16.493 -23.652 -4.042 1.00 56.34 253 THR A O 1
ATOM 2041 N N . ASP A 1 254 ? 15.394 -23.540 -5.996 1.00 60.00 254 ASP A N 1
ATOM 2042 C CA . ASP A 1 254 ? 14.393 -24.562 -5.683 1.00 60.00 254 ASP A CA 1
ATOM 2043 C C . ASP A 1 254 ? 14.343 -25.560 -6.826 1.00 60.00 254 ASP A C 1
ATOM 2045 O O . ASP A 1 254 ? 14.181 -25.169 -7.981 1.00 60.00 254 ASP A O 1
ATOM 2049 N N . ASN A 1 255 ? 14.501 -26.848 -6.522 1.00 59.62 255 ASN A N 1
ATOM 2050 C CA . ASN A 1 255 ? 14.493 -27.910 -7.532 1.00 59.62 255 ASN A CA 1
ATOM 2051 C C . ASN A 1 255 ? 15.444 -27.638 -8.726 1.00 59.62 255 ASN A C 1
ATOM 2053 O O . ASN A 1 255 ? 15.100 -27.921 -9.873 1.00 59.62 255 ASN A O 1
ATOM 2057 N N . ASN A 1 256 ? 16.636 -27.078 -8.464 1.00 60.44 256 ASN A N 1
ATOM 2058 C CA . ASN A 1 256 ? 17.630 -26.637 -9.463 1.00 60.44 256 ASN A CA 1
ATOM 2059 C C . ASN A 1 256 ? 17.175 -25.500 -10.405 1.00 60.44 256 ASN A C 1
ATOM 2061 O O . ASN A 1 256 ? 17.809 -25.264 -11.434 1.00 60.44 256 ASN A O 1
ATOM 2065 N N . ILE A 1 257 ? 16.103 -24.780 -10.066 1.00 59.06 257 ILE A N 1
ATOM 2066 C CA . ILE A 1 257 ? 15.679 -23.562 -10.761 1.00 59.06 257 ILE A CA 1
ATOM 2067 C C . ILE A 1 257 ? 16.167 -22.358 -9.961 1.00 59.06 257 ILE A C 1
ATOM 2069 O O . ILE A 1 257 ? 15.851 -22.225 -8.779 1.00 59.06 257 ILE A O 1
ATOM 2073 N N . TYR A 1 258 ? 16.923 -21.487 -10.626 1.00 64.38 258 TYR A N 1
ATOM 2074 C CA . TYR A 1 258 ? 17.373 -20.214 -10.076 1.00 64.38 258 TYR A CA 1
ATOM 2075 C C . TYR A 1 258 ? 16.260 -19.174 -10.177 1.00 64.38 258 TYR A C 1
ATOM 2077 O O . TYR A 1 258 ? 15.668 -18.990 -11.247 1.00 64.38 258 TYR A O 1
ATOM 2085 N N . TYR A 1 259 ? 16.000 -18.492 -9.067 1.00 66.94 259 TYR A N 1
ATOM 2086 C CA . TYR A 1 259 ? 15.079 -17.368 -8.992 1.00 66.94 259 TYR A CA 1
ATOM 2087 C C . TYR A 1 259 ? 15.814 -16.107 -8.563 1.00 66.94 259 TYR A C 1
ATOM 2089 O O . TYR A 1 259 ? 16.575 -16.132 -7.591 1.00 66.94 259 TYR A O 1
ATOM 2097 N N . ASP A 1 260 ? 15.490 -15.007 -9.237 1.00 72.75 260 ASP A N 1
ATOM 2098 C CA . ASP A 1 260 ? 15.777 -13.675 -8.730 1.00 72.75 260 ASP A CA 1
ATOM 2099 C C . ASP A 1 260 ? 14.685 -13.322 -7.720 1.00 72.75 260 ASP A C 1
ATOM 2101 O O . ASP A 1 260 ? 13.487 -13.461 -7.994 1.00 72.75 260 ASP A O 1
ATOM 2105 N N . LEU A 1 261 ? 15.078 -12.896 -6.524 1.00 76.00 261 LEU A N 1
ATOM 2106 C CA . LEU A 1 261 ? 14.121 -12.427 -5.531 1.00 76.00 261 LEU A CA 1
ATOM 2107 C C . LEU A 1 261 ? 13.711 -10.991 -5.858 1.00 76.00 261 LEU A C 1
ATOM 2109 O O . LEU A 1 261 ? 14.548 -10.144 -6.118 1.00 76.00 261 LEU A O 1
ATOM 2113 N N . HIS A 1 262 ? 12.423 -10.675 -5.821 1.00 76.12 262 HIS A N 1
ATOM 2114 C CA . HIS A 1 262 ? 11.947 -9.306 -6.029 1.00 76.12 262 HIS A CA 1
ATOM 2115 C C . HIS A 1 262 ? 10.937 -8.917 -4.968 1.00 76.12 262 HIS A C 1
ATOM 2117 O O . HIS A 1 262 ? 10.204 -9.777 -4.483 1.00 76.12 262 HIS A O 1
ATOM 2123 N N . SER A 1 263 ? 10.860 -7.621 -4.649 1.00 81.25 263 SER A N 1
ATOM 2124 C CA . SER A 1 263 ? 9.805 -7.106 -3.778 1.00 81.25 263 SER A CA 1
ATOM 2125 C C . SER A 1 263 ? 8.429 -7.483 -4.324 1.00 81.25 263 SER A C 1
ATOM 2127 O O . SER A 1 263 ? 8.106 -7.248 -5.492 1.00 81.25 263 SER A O 1
ATOM 2129 N N . LEU A 1 264 ? 7.617 -8.077 -3.461 1.00 85.81 264 LEU A N 1
ATOM 2130 C CA . LEU A 1 264 ? 6.264 -8.502 -3.752 1.00 85.81 264 LEU A CA 1
ATOM 2131 C C . LEU A 1 264 ? 5.344 -7.287 -3.667 1.00 85.81 264 LEU A C 1
ATOM 2133 O O . LEU A 1 264 ? 4.863 -6.928 -2.595 1.00 85.81 264 LEU A O 1
ATOM 2137 N N . ILE A 1 265 ? 5.146 -6.639 -4.813 1.00 85.12 265 ILE A N 1
ATOM 2138 C CA . ILE A 1 265 ? 4.307 -5.451 -4.987 1.00 85.12 265 ILE A CA 1
ATOM 2139 C C . ILE A 1 265 ? 3.220 -5.797 -6.002 1.00 85.12 265 ILE A C 1
ATOM 2141 O O . ILE A 1 265 ? 3.506 -6.018 -7.181 1.00 85.12 265 ILE A O 1
ATOM 2145 N N . VAL A 1 266 ? 1.964 -5.815 -5.560 1.00 86.00 266 VAL A N 1
ATOM 2146 C CA . VAL A 1 266 ? 0.803 -5.874 -6.453 1.00 86.00 266 VAL A CA 1
ATOM 2147 C C . VAL A 1 266 ? 0.580 -4.476 -7.004 1.00 86.00 266 VAL A C 1
ATOM 2149 O O . VAL A 1 266 ? -0.089 -3.667 -6.377 1.00 86.00 266 VAL A O 1
ATOM 2152 N N . ALA A 1 267 ? 1.181 -4.194 -8.157 1.00 79.50 267 ALA A N 1
ATOM 2153 C CA . ALA A 1 267 ? 1.129 -2.893 -8.813 1.00 79.50 267 ALA A CA 1
ATOM 2154 C C . ALA A 1 267 ? -0.305 -2.311 -8.880 1.00 79.50 267 ALA A C 1
ATOM 2156 O O . ALA A 1 267 ? -1.260 -3.069 -9.082 1.00 79.50 267 ALA A O 1
ATOM 2157 N N . PRO A 1 268 ? -0.473 -0.978 -8.740 1.00 75.19 268 PRO A N 1
ATOM 2158 C CA . PRO A 1 268 ? -1.767 -0.328 -8.911 1.00 75.19 268 PRO A CA 1
ATOM 2159 C C . PRO A 1 268 ? -2.151 -0.386 -10.392 1.00 75.19 268 PRO A C 1
ATOM 2161 O O . PRO A 1 268 ? -1.760 0.459 -11.190 1.00 75.19 268 PRO A O 1
ATOM 2164 N N . LEU A 1 269 ? -2.854 -1.449 -10.752 1.00 76.38 269 LEU A N 1
ATOM 2165 C CA . LEU A 1 269 ? -3.397 -1.721 -12.073 1.00 76.38 269 LEU A CA 1
ATOM 2166 C C . LEU A 1 269 ? -4.916 -1.699 -11.975 1.00 76.38 269 LEU A C 1
ATOM 2168 O O . LEU A 1 269 ? -5.464 -2.085 -10.938 1.00 76.38 269 LEU A O 1
ATOM 2172 N N . LYS A 1 270 ? -5.578 -1.313 -13.069 1.00 69.12 270 LYS A N 1
ATOM 2173 C CA . LYS A 1 270 ? -7.033 -1.443 -13.183 1.00 69.12 270 LYS A CA 1
ATOM 2174 C C . LYS A 1 270 ? -7.469 -2.899 -12.990 1.00 69.12 270 LYS A C 1
ATOM 2176 O O . LYS A 1 270 ? -8.334 -3.171 -12.168 1.00 69.12 270 LYS A O 1
ATOM 2181 N N . ASP A 1 271 ? -6.803 -3.817 -13.687 1.00 71.12 271 ASP A N 1
ATOM 2182 C CA . ASP A 1 271 ? -6.995 -5.257 -13.547 1.00 71.12 271 ASP A CA 1
ATOM 2183 C C . ASP A 1 271 ? -5.741 -5.863 -12.909 1.00 71.12 271 ASP A C 1
ATOM 2185 O O . ASP A 1 271 ? -4.677 -5.974 -13.520 1.00 71.12 271 ASP A O 1
ATOM 2189 N N . LYS A 1 272 ? -5.833 -6.196 -11.619 1.00 69.06 272 LYS A N 1
ATOM 2190 C CA . LYS A 1 272 ? -4.693 -6.719 -10.856 1.00 69.06 272 LYS A CA 1
ATOM 2191 C C . LYS A 1 272 ? -4.503 -8.210 -11.149 1.00 69.06 272 LYS A C 1
ATOM 2193 O O . LYS A 1 272 ? -5.432 -8.987 -10.914 1.00 69.06 272 LYS A O 1
ATOM 2198 N N . PRO A 1 273 ? -3.301 -8.657 -11.554 1.00 68.88 273 PRO A N 1
ATOM 2199 C CA . PRO A 1 273 ? -3.063 -10.039 -11.958 1.00 68.88 273 PRO A CA 1
ATOM 2200 C C . PRO A 1 273 ? -2.847 -10.944 -10.736 1.00 68.88 273 PRO A C 1
AT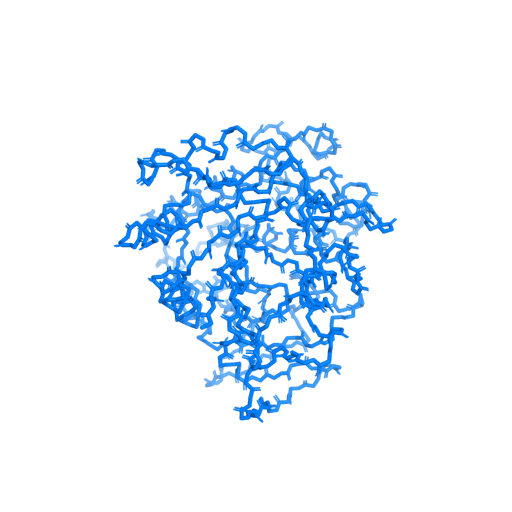OM 2202 O O . PRO A 1 273 ? -1.768 -11.513 -10.546 1.00 68.88 273 PRO A O 1
ATOM 2205 N N . TYR A 1 274 ? -3.870 -11.077 -9.885 1.00 66.88 274 TYR A N 1
ATOM 2206 C CA . TYR A 1 274 ? -3.801 -11.867 -8.652 1.00 66.88 274 TYR A CA 1
ATOM 2207 C C . TYR A 1 274 ? -3.426 -13.338 -8.914 1.00 66.88 274 TYR A C 1
ATOM 2209 O O . TYR A 1 274 ? -2.811 -13.979 -8.073 1.00 66.88 274 TYR A O 1
ATOM 2217 N N . GLU A 1 275 ? -3.722 -13.877 -10.095 1.00 63.38 275 GLU A N 1
ATOM 2218 C CA . GLU A 1 275 ? -3.338 -15.245 -10.481 1.00 63.38 275 GLU A CA 1
ATOM 2219 C C . GLU A 1 275 ? -1.821 -15.434 -10.634 1.00 63.38 275 GLU A C 1
ATOM 2221 O O . GLU A 1 275 ? -1.323 -16.556 -10.593 1.00 63.38 275 GLU A O 1
ATOM 2226 N N . SER A 1 276 ? -1.078 -14.339 -10.812 1.00 64.94 276 SER A N 1
ATOM 2227 C CA . SER A 1 276 ? 0.371 -14.362 -11.019 1.00 64.94 276 SER A CA 1
ATOM 2228 C C . SER A 1 276 ? 1.182 -14.121 -9.746 1.00 64.94 276 SER A C 1
ATOM 2230 O O . SER A 1 276 ? 2.411 -14.159 -9.797 1.00 64.94 276 SER A O 1
ATOM 2232 N N . ILE A 1 277 ? 0.529 -13.868 -8.610 1.00 73.94 277 ILE A N 1
ATOM 2233 C CA . ILE A 1 277 ? 1.201 -13.592 -7.336 1.00 73.94 277 ILE A CA 1
ATOM 2234 C C . ILE A 1 277 ? 1.114 -14.796 -6.385 1.00 73.94 277 ILE A C 1
ATOM 2236 O O . ILE A 1 277 ? 0.220 -15.630 -6.540 1.00 73.94 277 ILE A O 1
ATOM 2240 N N . PRO A 1 278 ? 2.011 -14.896 -5.385 1.00 82.31 278 PRO A N 1
ATOM 2241 C CA . PRO A 1 278 ? 2.024 -16.015 -4.448 1.00 82.31 278 PRO A CA 1
ATOM 2242 C C . PRO A 1 278 ? 0.685 -16.216 -3.737 1.00 82.31 278 PRO A C 1
ATOM 2244 O O . PRO A 1 278 ? 0.063 -15.253 -3.267 1.00 82.31 278 PRO A O 1
ATOM 2247 N N . LYS A 1 279 ? 0.282 -17.481 -3.552 1.00 85.19 279 LYS A N 1
ATOM 2248 C CA . LYS A 1 279 ? -1.004 -17.817 -2.915 1.00 85.19 279 LYS A CA 1
ATOM 2249 C C . LYS A 1 279 ? -1.174 -17.290 -1.496 1.00 85.19 279 LYS A C 1
ATOM 2251 O O . LYS A 1 279 ? -2.300 -17.154 -1.015 1.00 85.19 279 LYS A O 1
ATOM 2256 N N . ALA A 1 280 ? -0.069 -16.979 -0.827 1.00 86.06 280 ALA A N 1
ATOM 2257 C CA . ALA A 1 280 ? -0.078 -16.381 0.496 1.00 86.06 280 ALA A CA 1
ATOM 2258 C C . ALA A 1 280 ? -0.878 -15.063 0.537 1.00 86.06 280 ALA A C 1
ATOM 2260 O O . ALA A 1 280 ? -1.567 -14.819 1.525 1.00 86.06 280 ALA A O 1
ATOM 2261 N N . LEU A 1 281 ? -0.893 -14.265 -0.545 1.00 88.25 281 LEU A N 1
ATOM 2262 C CA . LEU A 1 281 ? -1.726 -13.058 -0.588 1.00 88.25 281 LEU A CA 1
ATOM 2263 C C . LEU A 1 281 ? -3.221 -13.376 -0.623 1.00 88.25 281 LEU A C 1
ATOM 2265 O O . LEU A 1 281 ? -3.980 -12.668 0.029 1.00 88.25 281 LEU A O 1
ATOM 2269 N N . PHE A 1 282 ? -3.670 -14.428 -1.317 1.00 87.94 282 PHE A N 1
ATOM 2270 C CA . PHE A 1 282 ? -5.092 -14.802 -1.300 1.00 87.94 282 PHE A CA 1
ATOM 2271 C C . PHE A 1 282 ? -5.575 -15.117 0.114 1.00 87.94 282 PHE A C 1
ATOM 2273 O O . PHE A 1 282 ? -6.624 -14.628 0.516 1.00 87.94 282 PHE A O 1
ATOM 2280 N N . ARG A 1 283 ? -4.755 -15.818 0.906 1.00 89.62 283 ARG A N 1
ATOM 2281 C CA . ARG A 1 283 ? -5.072 -16.084 2.315 1.00 89.62 283 ARG A CA 1
ATOM 2282 C C . ARG A 1 283 ? -5.207 -14.801 3.133 1.00 89.62 283 ARG A C 1
ATOM 2284 O O . ARG A 1 283 ? -6.082 -14.729 3.985 1.00 89.62 283 ARG A O 1
ATOM 2291 N N . LEU A 1 284 ? -4.386 -13.779 2.873 1.00 94.00 284 LEU A N 1
ATOM 2292 C CA . LEU A 1 284 ? -4.551 -12.479 3.536 1.00 94.00 284 LEU A CA 1
ATOM 2293 C C . LEU A 1 284 ? -5.867 -11.800 3.165 1.00 94.00 284 LEU A C 1
ATOM 2295 O O . LEU A 1 284 ? -6.482 -11.175 4.023 1.00 94.00 284 LEU A O 1
ATOM 2299 N N . TRP A 1 285 ? -6.298 -11.919 1.908 1.00 94.00 285 TRP A N 1
ATOM 2300 C CA . TRP A 1 285 ? -7.594 -11.404 1.471 1.00 94.00 285 TRP A CA 1
ATOM 2301 C C . TRP A 1 285 ? -8.754 -12.113 2.175 1.00 94.00 285 TRP A C 1
ATOM 2303 O O . TRP A 1 285 ? -9.679 -11.435 2.619 1.00 94.00 285 TRP A O 1
ATOM 2313 N N . ASP A 1 286 ? -8.681 -13.437 2.330 1.00 93.50 286 ASP A N 1
ATOM 2314 C CA . ASP A 1 286 ? -9.688 -14.213 3.061 1.00 93.50 286 ASP A CA 1
ATOM 2315 C C . ASP A 1 286 ? -9.746 -13.790 4.538 1.00 93.50 286 ASP A C 1
ATOM 2317 O O . ASP A 1 286 ? -10.819 -13.439 5.033 1.00 93.50 286 ASP A O 1
ATOM 2321 N N . LEU A 1 287 ? -8.582 -13.705 5.199 1.00 95.00 287 LEU A N 1
ATOM 2322 C CA . LEU A 1 287 ? -8.456 -13.242 6.586 1.00 95.00 287 LEU A CA 1
ATOM 2323 C C . LEU A 1 287 ? -9.003 -11.824 6.766 1.00 95.00 287 LEU A C 1
ATOM 2325 O O . LEU A 1 287 ? -9.792 -11.580 7.670 1.00 95.00 287 LEU A O 1
ATOM 2329 N N . ALA A 1 288 ? -8.641 -10.888 5.887 1.00 96.19 288 ALA A N 1
ATOM 2330 C CA . ALA A 1 288 ? -9.160 -9.523 5.933 1.00 96.19 288 ALA A CA 1
ATOM 2331 C C . ALA A 1 288 ? -10.690 -9.488 5.806 1.00 96.19 288 ALA A C 1
ATOM 2333 O O . ALA A 1 288 ? -11.353 -8.679 6.455 1.00 96.19 288 ALA A O 1
ATOM 2334 N N . SER A 1 289 ? -11.252 -10.375 4.982 1.00 94.94 289 SER A N 1
ATOM 2335 C CA . SER A 1 289 ? -12.697 -10.522 4.827 1.00 94.94 289 SER A CA 1
ATOM 2336 C C . SER A 1 289 ? -13.349 -11.012 6.118 1.00 94.94 289 SER A C 1
ATOM 2338 O O . SER A 1 289 ? -14.366 -10.461 6.539 1.00 94.94 289 SER A O 1
ATOM 2340 N N . ASP A 1 290 ? -12.748 -11.999 6.777 1.00 93.94 290 ASP A N 1
ATOM 2341 C CA . ASP A 1 290 ? -13.270 -12.543 8.028 1.00 93.94 290 ASP A CA 1
ATOM 2342 C C . ASP A 1 290 ? -13.219 -11.512 9.158 1.00 93.94 290 ASP A C 1
ATOM 2344 O O . ASP A 1 290 ? -14.220 -11.323 9.848 1.00 93.94 290 ASP A O 1
ATOM 2348 N N . GLU A 1 291 ? -12.122 -10.761 9.263 1.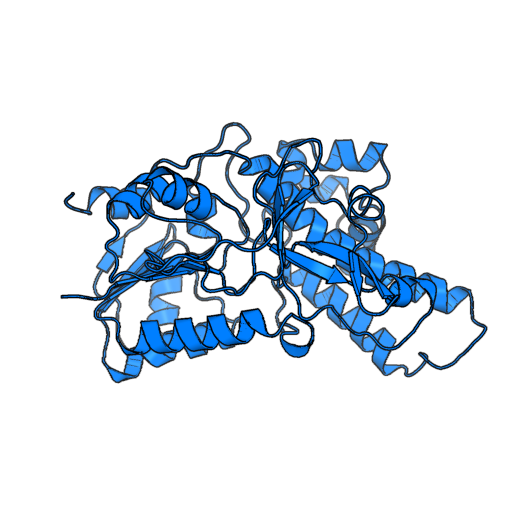00 94.62 291 GLU A N 1
ATOM 2349 C CA . GLU A 1 291 ? -11.941 -9.668 10.225 1.00 94.62 291 GLU A CA 1
ATOM 2350 C C . GLU A 1 291 ? -12.982 -8.553 10.036 1.00 94.62 291 GLU A C 1
ATOM 2352 O O . GLU A 1 291 ? -13.622 -8.112 10.994 1.00 94.62 291 GLU A O 1
ATOM 2357 N N . ILE A 1 292 ? -13.238 -8.135 8.791 1.00 93.81 292 ILE A N 1
ATOM 2358 C CA . ILE A 1 292 ? -14.247 -7.108 8.487 1.00 93.81 292 ILE A CA 1
ATOM 2359 C C . ILE A 1 292 ? -15.668 -7.586 8.808 1.00 93.81 292 ILE A C 1
ATOM 2361 O O . ILE A 1 292 ? -16.482 -6.796 9.292 1.00 93.81 292 ILE A O 1
ATOM 2365 N N . LYS A 1 293 ? -15.990 -8.863 8.568 1.00 91.88 293 LYS A N 1
ATOM 2366 C CA . LYS A 1 293 ? -17.318 -9.422 8.882 1.00 91.88 293 LYS A CA 1
ATOM 2367 C C . LYS A 1 293 ? -17.636 -9.386 10.376 1.00 91.88 293 LYS A C 1
ATOM 2369 O O . LYS A 1 293 ? -18.813 -9.326 10.737 1.00 91.88 293 LYS A O 1
ATOM 2374 N N . ILE A 1 294 ? -16.625 -9.482 11.239 1.00 91.19 294 ILE A N 1
ATOM 2375 C CA . ILE A 1 294 ? -16.812 -9.542 12.695 1.00 91.19 294 ILE A CA 1
ATOM 2376 C C . ILE A 1 294 ? -16.549 -8.213 13.409 1.00 91.19 294 ILE A C 1
ATOM 2378 O O . ILE A 1 294 ? -16.959 -8.076 14.563 1.00 91.19 294 ILE A O 1
ATOM 2382 N N . ALA A 1 295 ? -15.965 -7.233 12.717 1.00 93.62 295 ALA A N 1
ATOM 2383 C CA . ALA A 1 295 ? -15.681 -5.903 13.237 1.00 93.62 295 ALA A CA 1
ATOM 2384 C C . ALA A 1 295 ? -16.924 -5.190 13.794 1.00 93.62 295 ALA A C 1
ATOM 2386 O O . ALA A 1 295 ? -18.011 -5.223 13.213 1.00 93.62 295 ALA A O 1
ATOM 2387 N N . SER A 1 296 ? -16.743 -4.487 14.911 1.00 92.56 296 SER A N 1
ATOM 2388 C CA . SER A 1 296 ? -17.726 -3.533 15.443 1.00 92.56 296 SER A CA 1
ATOM 2389 C C . SER A 1 296 ? -17.555 -2.126 14.869 1.00 92.56 296 SER A C 1
ATOM 2391 O O . SER A 1 296 ? -18.523 -1.369 14.805 1.00 92.56 296 SER A O 1
ATOM 2393 N N . GLU A 1 297 ? -16.344 -1.793 14.417 1.00 94.75 297 GLU A N 1
ATOM 2394 C CA . GLU A 1 297 ? -16.011 -0.516 13.785 1.00 94.75 297 GLU A CA 1
ATOM 2395 C C . GLU A 1 297 ? -14.949 -0.724 12.697 1.00 94.75 297 GLU A C 1
ATOM 2397 O O . GLU A 1 297 ? -14.012 -1.505 12.882 1.00 94.75 297 GLU A O 1
ATOM 2402 N N . VAL A 1 298 ? -15.084 -0.007 11.581 1.00 96.88 298 VAL A N 1
ATOM 2403 C CA . VAL A 1 298 ? -14.074 0.088 10.522 1.00 96.88 298 VAL A CA 1
ATOM 2404 C C . VAL A 1 298 ? -13.606 1.537 10.395 1.00 96.88 298 VAL A C 1
ATOM 2406 O O . VAL A 1 298 ? -14.405 2.441 10.153 1.00 96.88 298 VAL A O 1
ATOM 2409 N N . ILE A 1 299 ? -12.301 1.762 10.515 1.00 97.94 299 ILE A N 1
ATOM 2410 C CA . ILE A 1 299 ? -11.673 3.081 10.434 1.00 97.94 299 ILE A CA 1
ATOM 2411 C C . ILE A 1 299 ? -10.841 3.151 9.152 1.00 97.94 299 ILE A C 1
ATOM 2413 O O . ILE A 1 299 ? -9.836 2.458 9.021 1.00 97.94 299 ILE A O 1
ATOM 2417 N N . LEU A 1 300 ? -11.246 3.991 8.200 1.00 98.25 300 LEU A N 1
ATOM 2418 C CA . LEU A 1 300 ? -10.531 4.221 6.944 1.00 98.25 300 LEU A CA 1
ATOM 2419 C C . LEU A 1 300 ? -9.573 5.403 7.110 1.00 98.25 300 LEU A C 1
ATOM 2421 O O . LEU A 1 300 ? -10.031 6.529 7.289 1.00 98.25 300 LEU A O 1
ATOM 2425 N N . ILE A 1 301 ? -8.262 5.172 7.019 1.00 98.44 301 ILE A N 1
ATOM 2426 C CA . ILE A 1 301 ? -7.237 6.212 7.177 1.00 98.44 301 ILE A CA 1
ATOM 2427 C C . ILE A 1 301 ? -6.471 6.394 5.872 1.00 98.44 301 ILE A C 1
ATOM 2429 O O . ILE A 1 301 ? -5.687 5.541 5.455 1.00 98.44 301 ILE A O 1
ATOM 2433 N N . GLY A 1 302 ? -6.707 7.529 5.212 1.00 96.62 302 GLY A N 1
ATOM 2434 C CA . GLY A 1 302 ? -6.080 7.885 3.941 1.00 96.62 302 GLY A CA 1
ATOM 2435 C C . GLY A 1 302 ? -6.365 6.894 2.810 1.00 96.62 302 GLY A C 1
ATOM 2436 O O . GLY A 1 302 ? -5.561 6.767 1.883 1.00 96.62 302 GLY A O 1
ATOM 2437 N N . TYR A 1 303 ? -7.470 6.151 2.906 1.00 96.31 303 TYR A N 1
ATOM 2438 C CA . TYR A 1 303 ? -7.917 5.211 1.889 1.00 96.31 303 TYR A CA 1
ATOM 2439 C C . TYR A 1 303 ? -9.086 5.802 1.101 1.00 96.31 303 TYR A C 1
ATOM 2441 O O . TYR A 1 303 ? -10.168 6.029 1.635 1.00 96.31 303 TYR A O 1
ATOM 2449 N N . SER A 1 304 ? -8.869 6.028 -0.194 1.00 93.75 304 SER A N 1
ATOM 2450 C CA . SER A 1 304 ? -9.792 6.783 -1.048 1.00 93.75 304 SER A CA 1
ATOM 2451 C C . SER A 1 304 ? -10.958 5.965 -1.614 1.00 93.75 304 SER A C 1
ATOM 2453 O O . SER A 1 304 ? -11.823 6.541 -2.280 1.00 93.75 304 SER A O 1
ATOM 2455 N N . ILE A 1 305 ? -10.981 4.647 -1.374 1.00 93.62 305 ILE A N 1
ATOM 2456 C CA . ILE A 1 305 ? -11.935 3.693 -1.964 1.00 93.62 305 ILE A CA 1
ATOM 2457 C C . ILE A 1 305 ? -11.963 3.828 -3.505 1.00 93.62 305 ILE A C 1
ATOM 2459 O O . ILE A 1 305 ? -12.989 4.195 -4.080 1.00 93.62 305 ILE A O 1
ATOM 2463 N N . PRO A 1 306 ? -10.830 3.621 -4.201 1.00 89.12 306 PRO A N 1
ATOM 2464 C CA . PRO A 1 306 ? -10.746 3.856 -5.640 1.00 89.12 306 PRO A CA 1
ATOM 2465 C C . PRO A 1 306 ? -11.770 3.019 -6.424 1.00 89.12 306 PRO A C 1
ATOM 2467 O O . PRO A 1 306 ? -12.062 1.876 -6.076 1.00 89.12 306 PRO A O 1
ATOM 2470 N N . GLU A 1 307 ? -12.332 3.600 -7.490 1.00 85.56 307 GLU A N 1
ATOM 2471 C CA . GLU A 1 307 ? -13.356 2.939 -8.316 1.00 85.56 307 GLU A CA 1
ATOM 2472 C C . GLU A 1 307 ? -12.799 1.778 -9.146 1.00 85.56 307 GLU A C 1
ATOM 2474 O O . GLU A 1 307 ? -13.530 0.833 -9.432 1.00 85.56 307 GLU A O 1
ATOM 2479 N N . SER A 1 308 ? -11.509 1.822 -9.486 1.00 82.69 308 SER A N 1
ATOM 2480 C CA . SER A 1 308 ? -10.814 0.752 -10.203 1.00 82.69 308 SER A CA 1
ATOM 2481 C C . SER A 1 308 ? -10.538 -0.483 -9.339 1.00 82.69 308 SER A C 1
ATOM 2483 O O . SER A 1 308 ? -10.367 -1.569 -9.879 1.00 82.69 308 SER A O 1
ATOM 2485 N N . ASP A 1 309 ? -10.535 -0.366 -8.007 1.00 85.44 309 ASP A N 1
ATOM 2486 C CA . ASP A 1 309 ? -10.174 -1.465 -7.106 1.00 85.44 309 ASP A CA 1
ATOM 2487 C C . ASP A 1 309 ? -11.397 -2.259 -6.628 1.00 85.44 309 ASP A C 1
ATOM 2489 O O . ASP A 1 309 ? -11.807 -2.202 -5.463 1.00 85.44 309 ASP A O 1
ATOM 2493 N N . THR A 1 310 ? -11.998 -3.003 -7.555 1.00 87.94 310 THR A N 1
ATOM 2494 C CA . THR A 1 310 ? -13.229 -3.777 -7.324 1.00 87.94 310 THR A CA 1
ATOM 2495 C C . THR A 1 310 ? -13.098 -4.759 -6.160 1.00 87.94 310 THR A C 1
ATOM 2497 O O . THR A 1 310 ? -13.995 -4.829 -5.320 1.00 87.94 310 THR A O 1
ATOM 2500 N N . LYS A 1 311 ? -11.958 -5.448 -6.037 1.00 89.62 311 LYS A N 1
ATOM 2501 C CA . LYS A 1 311 ? -11.705 -6.421 -4.962 1.00 89.62 311 LYS A CA 1
ATOM 2502 C C . LYS A 1 311 ? -11.707 -5.771 -3.575 1.00 89.62 311 LYS A C 1
ATOM 2504 O O . LYS A 1 311 ? -12.303 -6.301 -2.638 1.00 89.62 311 LYS A O 1
ATOM 2509 N N . SER A 1 312 ? -11.095 -4.595 -3.432 1.00 90.94 312 SER A N 1
ATOM 2510 C CA . SER A 1 312 ? -11.141 -3.841 -2.172 1.00 90.94 312 SER A CA 1
ATOM 2511 C C . SER A 1 312 ? -12.549 -3.333 -1.848 1.00 90.94 312 SER A C 1
ATOM 2513 O O . SER A 1 312 ? -12.961 -3.327 -0.688 1.00 90.94 312 SER A O 1
ATOM 2515 N N . GLN A 1 313 ? -13.328 -2.942 -2.860 1.00 92.56 313 GLN A N 1
ATOM 2516 C CA . GLN A 1 313 ? -14.729 -2.567 -2.655 1.00 92.56 313 GLN A CA 1
ATOM 2517 C C . GLN A 1 313 ? -15.590 -3.756 -2.221 1.00 92.56 313 GLN A C 1
ATOM 2519 O O . GLN A 1 313 ? -16.443 -3.606 -1.348 1.00 92.56 313 GLN A O 1
ATOM 2524 N N . GLU A 1 314 ? -15.379 -4.935 -2.806 1.00 92.50 314 GLU A N 1
ATOM 2525 C CA . GLU A 1 314 ? -16.036 -6.180 -2.394 1.00 92.50 314 GLU A CA 1
ATOM 2526 C C . GLU A 1 314 ? -15.714 -6.534 -0.945 1.00 92.50 314 GLU A C 1
ATOM 2528 O O . GLU A 1 314 ? -16.617 -6.888 -0.188 1.00 92.50 314 GLU A O 1
ATOM 2533 N N . LEU A 1 315 ? -14.456 -6.358 -0.540 1.00 93.12 315 LEU A N 1
ATOM 2534 C CA . LEU A 1 315 ? -14.022 -6.523 0.840 1.00 93.12 315 LEU A CA 1
ATOM 2535 C C . LEU A 1 315 ? -14.787 -5.583 1.791 1.00 93.12 315 LEU A C 1
ATOM 2537 O O . LEU A 1 315 ? -15.381 -6.043 2.764 1.00 93.12 315 LEU A O 1
ATOM 2541 N N . ILE A 1 316 ? -14.859 -4.283 1.479 1.00 93.25 316 ILE A N 1
ATOM 2542 C CA . ILE A 1 316 ? -15.602 -3.299 2.292 1.00 93.25 316 ILE A CA 1
ATOM 2543 C C . ILE A 1 316 ? -17.101 -3.627 2.345 1.00 93.25 316 ILE A C 1
ATOM 2545 O O . ILE A 1 316 ? -17.723 -3.506 3.402 1.00 93.25 316 ILE A O 1
ATOM 2549 N N . LYS A 1 317 ? -17.695 -4.099 1.240 1.00 92.12 317 LYS A N 1
ATOM 2550 C CA . LYS A 1 317 ? -19.110 -4.511 1.197 1.00 92.12 317 LYS A CA 1
ATOM 2551 C C . LYS A 1 317 ? -19.433 -5.630 2.189 1.00 92.12 317 LYS A C 1
ATOM 2553 O O . LYS A 1 317 ? -20.584 -5.719 2.616 1.00 92.12 317 LYS A O 1
ATOM 2558 N N . GLN A 1 318 ? -18.462 -6.446 2.604 1.00 89.69 318 GLN A N 1
ATOM 2559 C CA . GLN A 1 318 ? -18.706 -7.502 3.592 1.00 89.69 318 GLN A CA 1
ATOM 2560 C C . GLN A 1 318 ? -19.124 -6.951 4.968 1.00 89.69 318 GLN A C 1
ATOM 2562 O O . GLN A 1 318 ? -19.904 -7.600 5.674 1.00 89.69 318 GLN A O 1
ATOM 2567 N N . ALA A 1 319 ? -18.732 -5.713 5.297 1.00 85.50 319 ALA A N 1
ATOM 2568 C CA . ALA A 1 319 ? -19.156 -5.009 6.511 1.00 85.50 319 ALA A CA 1
ATOM 2569 C C . ALA A 1 319 ? -20.670 -4.713 6.542 1.00 85.50 319 ALA A C 1
ATOM 2571 O O . ALA A 1 319 ? -21.258 -4.492 7.604 1.00 85.50 319 ALA A O 1
ATOM 2572 N N . LYS A 1 320 ? -21.343 -4.732 5.380 1.00 77.69 320 LYS A N 1
ATOM 2573 C CA . LYS A 1 320 ? -22.779 -4.431 5.267 1.00 77.69 320 LYS A CA 1
ATOM 2574 C C . LYS A 1 320 ? -23.645 -5.401 6.069 1.00 77.69 320 LYS A C 1
ATOM 2576 O O . LYS A 1 320 ? -24.703 -5.008 6.554 1.00 77.69 320 LYS A O 1
ATOM 2581 N N . THR A 1 321 ? -23.193 -6.644 6.235 1.00 71.81 321 THR A N 1
ATOM 2582 C CA . THR A 1 321 ? -23.959 -7.715 6.895 1.00 71.81 321 THR A CA 1
ATOM 2583 C C . THR A 1 321 ? -24.343 -7.390 8.340 1.00 71.81 321 THR A C 1
ATOM 2585 O O . THR A 1 321 ? -25.385 -7.846 8.803 1.00 71.81 321 THR A O 1
ATOM 2588 N N . ARG A 1 322 ? -23.552 -6.562 9.033 1.00 72.44 322 ARG A N 1
ATOM 2589 C CA . ARG A 1 322 ? -23.777 -6.179 10.437 1.00 72.44 322 ARG A CA 1
ATOM 2590 C C . ARG A 1 322 ? -24.056 -4.694 10.655 1.00 72.44 322 ARG A C 1
ATOM 2592 O O . ARG A 1 322 ? -24.259 -4.292 11.795 1.00 72.44 322 ARG A O 1
ATOM 2599 N N . ARG A 1 323 ? -24.086 -3.886 9.585 1.00 77.88 323 ARG A N 1
ATOM 2600 C CA . ARG A 1 323 ? -24.196 -2.417 9.660 1.00 77.88 323 ARG A CA 1
ATOM 2601 C C . ARG A 1 323 ? -23.125 -1.816 10.585 1.00 77.88 323 ARG A C 1
ATOM 2603 O O . ARG A 1 323 ? -23.426 -1.078 11.519 1.00 77.88 323 ARG A O 1
ATOM 2610 N N . VAL A 1 324 ? -21.874 -2.182 10.315 1.00 88.94 324 VAL A N 1
ATOM 2611 C CA . VAL A 1 324 ? -20.692 -1.764 11.079 1.00 88.94 324 VAL A CA 1
ATOM 2612 C C . VAL A 1 324 ? -20.549 -0.237 11.071 1.00 88.94 324 VAL A C 1
ATOM 2614 O O . VAL A 1 324 ? -20.845 0.402 10.055 1.00 88.94 324 VAL A O 1
ATOM 2617 N N . ALA A 1 325 ? -20.106 0.345 12.191 1.00 93.50 325 ALA A N 1
ATOM 2618 C CA . ALA A 1 325 ? -19.796 1.770 12.278 1.00 93.50 325 ALA A CA 1
ATOM 2619 C C . ALA A 1 325 ? -18.555 2.092 11.435 1.00 93.50 325 ALA A C 1
ATOM 2621 O O . ALA A 1 325 ? -17.564 1.369 11.495 1.00 93.50 325 ALA A O 1
ATOM 2622 N N . PHE A 1 326 ? -18.608 3.169 10.651 1.00 96.19 326 PHE A N 1
ATOM 2623 C CA . PHE A 1 326 ? -17.476 3.607 9.833 1.00 96.19 326 PHE A CA 1
ATOM 2624 C C . PHE A 1 326 ? -16.949 4.957 10.303 1.00 96.19 326 PHE A C 1
ATOM 2626 O O . PHE A 1 326 ? -17.724 5.901 10.463 1.00 96.19 326 PHE A O 1
ATOM 2633 N N . THR A 1 327 ? -15.633 5.063 10.426 1.00 97.69 327 THR A N 1
ATOM 2634 C CA . THR A 1 327 ? -14.925 6.322 10.662 1.00 97.69 327 THR A CA 1
ATOM 2635 C C . THR A 1 327 ? -14.048 6.620 9.448 1.00 97.69 327 THR A C 1
ATOM 2637 O O . THR A 1 327 ? -13.253 5.777 9.041 1.00 97.69 327 THR A O 1
ATOM 2640 N N . ILE A 1 328 ? -14.195 7.800 8.839 1.00 98.38 328 ILE A N 1
ATOM 2641 C CA . ILE A 1 328 ? -13.370 8.235 7.698 1.00 98.38 328 ILE A CA 1
ATOM 2642 C C . ILE A 1 328 ? -12.346 9.259 8.171 1.00 98.38 328 ILE A C 1
ATOM 2644 O O . ILE A 1 328 ? -12.700 10.240 8.816 1.00 98.38 328 ILE A O 1
ATOM 2648 N N . VAL A 1 329 ? -11.085 9.057 7.810 1.00 98.38 329 VAL A N 1
ATOM 2649 C CA . VAL A 1 329 ? -9.966 9.943 8.128 1.00 98.38 329 VAL A CA 1
ATOM 2650 C C . VAL A 1 329 ? -9.221 10.248 6.832 1.00 98.38 329 VAL A C 1
ATOM 2652 O O . VAL A 1 329 ? -8.413 9.446 6.368 1.00 98.38 329 VAL A O 1
ATOM 2655 N N . ASP A 1 330 ? -9.493 11.398 6.218 1.00 97.25 330 ASP A N 1
ATOM 2656 C CA . ASP A 1 330 ? -8.890 11.778 4.934 1.00 97.25 330 ASP A CA 1
ATOM 2657 C C . ASP A 1 330 ? -8.745 13.303 4.818 1.00 97.25 330 ASP A C 1
ATOM 2659 O O . ASP A 1 330 ? -9.555 14.045 5.367 1.00 97.25 330 ASP A O 1
ATOM 2663 N N . LYS A 1 331 ? -7.730 13.780 4.080 1.00 94.38 331 LYS A N 1
ATOM 2664 C CA . LYS A 1 331 ? -7.546 15.219 3.798 1.00 94.38 331 LYS A CA 1
ATOM 2665 C C . LYS A 1 331 ? -8.705 15.793 2.981 1.00 94.38 331 LYS A C 1
ATOM 2667 O O . LYS A 1 331 ? -9.027 16.971 3.107 1.00 94.38 331 LYS A O 1
ATOM 2672 N N . ASN A 1 332 ? -9.322 14.966 2.141 1.00 94.81 332 ASN A N 1
ATOM 2673 C CA . ASN A 1 332 ? -10.502 15.295 1.361 1.00 94.81 332 ASN A CA 1
ATOM 2674 C C . ASN A 1 332 ? -11.569 14.203 1.562 1.00 94.81 332 ASN A C 1
ATOM 2676 O O . ASN A 1 332 ? -11.703 13.308 0.725 1.00 94.81 332 ASN A O 1
ATOM 2680 N N . PRO A 1 333 ? -12.334 14.246 2.669 1.00 96.50 333 PRO A N 1
ATOM 2681 C CA . PRO A 1 333 ? -13.218 13.146 3.035 1.00 96.50 333 PRO A CA 1
ATOM 2682 C C . PRO A 1 333 ? -14.489 13.066 2.183 1.00 96.50 333 PRO A C 1
ATOM 2684 O O . PRO A 1 333 ? -15.023 11.972 2.032 1.00 96.50 333 PRO A O 1
ATOM 2687 N N . ASN A 1 334 ? -14.972 14.168 1.592 1.00 96.81 334 ASN A N 1
ATOM 2688 C CA . ASN A 1 334 ? -16.273 14.191 0.902 1.00 96.81 334 ASN A CA 1
ATOM 2689 C C . ASN A 1 334 ? -16.389 13.136 -0.221 1.00 96.81 334 ASN A C 1
ATOM 2691 O O . ASN A 1 334 ? -17.338 12.353 -0.185 1.00 96.81 334 ASN A O 1
ATOM 2695 N N . PRO A 1 335 ? -15.423 12.998 -1.154 1.00 96.12 335 PRO A N 1
ATOM 2696 C CA . PRO A 1 335 ? -15.492 11.941 -2.166 1.00 96.12 335 PRO A CA 1
ATOM 2697 C C . PRO A 1 335 ? -15.441 10.524 -1.577 1.00 96.12 335 PRO A C 1
ATOM 2699 O O . PRO A 1 335 ? -16.004 9.594 -2.151 1.00 96.12 335 PRO A O 1
ATOM 2702 N N . VAL A 1 336 ? -14.759 10.337 -0.441 1.00 96.50 336 VAL A N 1
ATOM 2703 C CA . VAL A 1 336 ? -14.664 9.037 0.244 1.00 96.50 336 VAL A CA 1
ATOM 2704 C C . VAL A 1 336 ? -15.998 8.689 0.904 1.00 96.50 336 VAL A C 1
ATOM 2706 O O . VAL A 1 336 ? -16.468 7.561 0.763 1.00 96.50 336 VAL A O 1
ATOM 2709 N N . VAL A 1 337 ? -16.645 9.669 1.544 1.00 97.31 337 VAL A N 1
ATOM 2710 C CA . VAL A 1 337 ? -18.004 9.560 2.096 1.00 97.31 337 VAL A CA 1
ATOM 2711 C C . VAL A 1 337 ? -18.987 9.158 0.996 1.00 97.31 337 VAL A C 1
ATOM 2713 O O . VAL A 1 337 ? -19.682 8.159 1.143 1.00 97.31 337 VAL A O 1
ATOM 2716 N N . GLU A 1 338 ? -18.996 9.864 -0.138 1.00 96.38 338 GLU A N 1
ATOM 2717 C CA . GLU A 1 338 ? -19.889 9.566 -1.269 1.00 96.38 338 GLU A CA 1
ATOM 2718 C C . GLU A 1 338 ? -19.676 8.153 -1.834 1.00 96.38 338 GLU A C 1
ATOM 2720 O O . GLU A 1 338 ? -20.632 7.452 -2.173 1.00 96.38 338 GLU A O 1
ATOM 2725 N N . ARG A 1 339 ? -18.421 7.702 -1.944 1.00 95.62 339 ARG A N 1
ATOM 2726 C CA . ARG A 1 339 ? -18.096 6.335 -2.388 1.00 95.62 339 ARG A CA 1
ATOM 2727 C C . ARG A 1 339 ? -18.564 5.291 -1.383 1.00 95.62 339 ARG A C 1
ATOM 2729 O O . ARG A 1 339 ? -19.178 4.305 -1.786 1.00 95.62 339 ARG A O 1
ATOM 2736 N N . LEU A 1 340 ? -18.320 5.510 -0.093 1.00 95.19 340 LEU A N 1
ATOM 2737 C CA . LEU A 1 340 ? -18.765 4.606 0.964 1.00 95.19 340 LEU A CA 1
ATOM 2738 C C . LEU A 1 340 ? -20.297 4.506 1.000 1.00 95.19 340 LEU A C 1
ATOM 2740 O O . LEU A 1 340 ? -20.840 3.402 1.037 1.00 95.19 340 LEU A O 1
ATOM 2744 N N . GLU A 1 341 ? -20.992 5.642 0.917 1.00 94.44 341 GLU A N 1
ATOM 2745 C CA . GLU A 1 341 ? -22.454 5.707 0.880 1.00 94.44 341 GLU A CA 1
ATOM 2746 C C . GLU A 1 341 ? -23.017 4.959 -0.332 1.00 94.44 341 GLU A C 1
ATOM 2748 O O . GLU A 1 341 ? -23.948 4.167 -0.176 1.00 94.44 341 GLU A O 1
ATOM 2753 N N . ARG A 1 342 ? -22.417 5.115 -1.522 1.00 93.81 342 ARG A N 1
ATOM 2754 C CA . ARG A 1 342 ? -22.791 4.331 -2.713 1.00 93.81 342 ARG A CA 1
ATOM 2755 C C . ARG A 1 342 ? -22.588 2.826 -2.515 1.00 93.81 342 ARG A C 1
ATOM 2757 O O . ARG A 1 342 ? -23.404 2.037 -2.987 1.00 93.81 342 ARG A O 1
ATOM 2764 N N . LEU A 1 343 ? -21.520 2.413 -1.830 1.00 92.75 343 LEU A N 1
ATOM 2765 C CA . LEU A 1 343 ? -21.199 0.997 -1.617 1.00 92.75 343 LEU A CA 1
ATOM 2766 C C . LEU A 1 343 ? -22.100 0.326 -0.575 1.00 92.75 343 LEU A C 1
ATOM 2768 O O . LEU A 1 343 ? -22.525 -0.817 -0.769 1.00 92.75 343 LEU A O 1
ATOM 2772 N N . LEU A 1 344 ? -22.375 1.012 0.535 1.00 91.81 344 LEU A N 1
ATOM 2773 C CA . LEU A 1 344 ? -23.017 0.422 1.712 1.00 91.81 344 LEU A CA 1
ATOM 2774 C C . LEU A 1 344 ? -24.473 0.856 1.914 1.00 91.81 344 LEU A C 1
ATOM 2776 O O . LEU A 1 344 ? -25.210 0.168 2.623 1.00 91.81 344 LEU A O 1
ATOM 2780 N N . ALA A 1 345 ? -24.908 1.926 1.244 1.00 90.44 345 ALA A N 1
ATOM 2781 C CA . ALA A 1 345 ? -26.208 2.582 1.406 1.00 90.44 345 ALA A CA 1
ATOM 2782 C C . ALA A 1 345 ? -26.435 3.229 2.790 1.00 90.44 345 ALA A C 1
ATOM 2784 O O . ALA A 1 345 ? -27.578 3.424 3.204 1.00 90.44 345 ALA A O 1
ATOM 2785 N N . TYR A 1 346 ? -25.367 3.567 3.520 1.00 88.25 346 TYR A N 1
ATOM 2786 C CA . TYR A 1 346 ? -25.439 4.364 4.748 1.00 88.25 346 TYR A CA 1
ATOM 2787 C C . TYR A 1 346 ? -24.184 5.224 4.950 1.00 88.25 346 TYR A C 1
ATOM 2789 O O . TYR A 1 346 ? -23.130 4.940 4.382 1.00 88.25 346 TYR A O 1
ATOM 2797 N N . LYS A 1 347 ? -24.329 6.286 5.753 1.00 92.00 347 LYS A N 1
ATOM 2798 C CA . LYS A 1 347 ? -23.285 7.283 6.030 1.00 92.00 347 LYS A CA 1
ATOM 2799 C C . LYS A 1 347 ? -22.273 6.790 7.070 1.00 92.00 347 LYS A C 1
ATOM 2801 O O . LYS A 1 347 ? -22.668 6.026 7.957 1.00 92.00 347 LYS A O 1
ATOM 2806 N N . PRO A 1 348 ? -21.010 7.251 7.027 1.00 95.25 348 PRO A N 1
ATOM 2807 C CA . PRO A 1 348 ? -20.077 7.025 8.124 1.00 95.25 348 PRO A CA 1
ATOM 2808 C C . PRO A 1 348 ? -20.582 7.676 9.418 1.00 95.25 348 PRO A C 1
ATOM 2810 O O . PRO A 1 348 ? -21.306 8.671 9.400 1.00 95.25 348 PRO A O 1
ATOM 2813 N N . SER A 1 349 ? -20.186 7.097 10.545 1.00 96.00 349 SER A N 1
ATOM 2814 C CA . SER A 1 349 ? -20.508 7.571 11.889 1.00 96.00 349 SER A CA 1
ATOM 2815 C C . SER A 1 349 ? -19.669 8.786 12.283 1.00 96.00 349 SER A C 1
ATOM 2817 O O . SER A 1 349 ? -20.186 9.691 12.932 1.00 96.00 349 SER A O 1
ATOM 2819 N N . LEU A 1 350 ? -18.394 8.816 11.883 1.00 97.31 350 LEU A N 1
ATOM 2820 C CA . LEU A 1 350 ? -17.453 9.896 12.184 1.00 97.31 350 LEU A CA 1
ATOM 2821 C C . LEU A 1 350 ? -16.602 10.242 10.959 1.00 97.31 350 LEU A C 1
ATOM 2823 O O . LEU A 1 350 ? -16.316 9.388 10.116 1.00 97.31 350 LEU A O 1
ATOM 2827 N N . VAL A 1 351 ? -16.180 11.504 10.879 1.00 98.12 351 VAL A N 1
ATOM 2828 C CA . VAL A 1 351 ? -15.309 12.018 9.817 1.00 98.12 351 VAL A CA 1
ATOM 2829 C C . VAL A 1 351 ? -14.251 12.939 10.424 1.00 98.12 351 VAL A C 1
ATOM 2831 O O . VAL A 1 351 ? -14.581 13.856 11.171 1.00 98.12 351 VAL A O 1
ATOM 2834 N N . TYR A 1 352 ? -12.990 12.707 10.068 1.00 98.31 352 TYR A N 1
ATOM 2835 C CA . TYR A 1 352 ? -11.831 13.517 10.430 1.00 98.31 352 TYR A CA 1
ATOM 2836 C C . TYR A 1 352 ? -11.127 14.010 9.163 1.00 98.31 352 TYR A C 1
ATOM 2838 O O . TYR A 1 352 ? -11.008 13.276 8.180 1.00 98.31 352 TYR A O 1
ATOM 2846 N N . HIS A 1 353 ? -10.626 15.246 9.203 1.00 97.25 353 HIS A N 1
ATOM 2847 C CA . HIS A 1 353 ? -10.003 15.915 8.053 1.00 97.25 353 HIS A CA 1
ATOM 2848 C C . HIS A 1 353 ? -8.490 15.686 7.946 1.00 97.25 353 HIS A C 1
ATOM 2850 O O . HIS A 1 353 ? -7.846 16.142 7.001 1.00 97.25 353 HIS A O 1
ATOM 2856 N N . SER A 1 354 ? -7.890 14.986 8.906 1.00 96.81 354 SER A N 1
ATOM 2857 C CA . SER A 1 354 ? -6.494 14.581 8.833 1.00 96.81 354 SER A CA 1
ATOM 2858 C C . SER A 1 354 ? -6.209 13.399 9.754 1.00 96.81 354 SER A C 1
ATOM 2860 O O . SER A 1 354 ? -6.906 13.170 10.744 1.00 96.81 354 SER A O 1
ATOM 2862 N N . PHE A 1 355 ? -5.133 12.666 9.454 1.00 97.31 355 PHE A N 1
ATOM 2863 C CA . PHE A 1 355 ? -4.653 11.598 10.331 1.00 97.31 355 PHE A CA 1
ATOM 2864 C C . PHE A 1 355 ? -4.256 12.150 11.714 1.00 97.31 355 PHE A C 1
ATOM 2866 O O . PHE A 1 355 ? -4.516 11.516 12.730 1.00 97.31 355 PHE A O 1
ATOM 2873 N N . GLN A 1 356 ? -3.727 13.375 11.776 1.00 97.00 356 GLN A N 1
ATOM 2874 C CA . GLN A 1 356 ? -3.411 14.039 13.041 1.00 97.00 356 GLN A CA 1
ATOM 2875 C C . GLN A 1 356 ? -4.661 14.306 13.894 1.00 97.00 356 GLN A C 1
ATOM 2877 O O . GLN A 1 356 ? -4.623 14.053 15.097 1.00 97.00 356 GLN A O 1
ATOM 2882 N N . ASP A 1 357 ? -5.758 14.776 13.292 1.00 96.94 357 ASP A N 1
ATOM 2883 C CA . ASP A 1 357 ? -7.012 15.044 14.013 1.00 96.94 357 ASP A CA 1
ATOM 2884 C C . ASP A 1 357 ? -7.592 13.765 14.611 1.00 96.94 357 ASP A C 1
ATOM 2886 O O . ASP A 1 357 ? -8.028 13.757 15.761 1.00 96.94 357 ASP A O 1
ATOM 2890 N N . TYR A 1 358 ? -7.543 12.669 13.847 1.00 97.75 358 TYR A N 1
ATOM 2891 C CA . TYR A 1 358 ? -7.961 11.362 14.337 1.00 97.75 358 TYR A CA 1
ATOM 2892 C C . TYR A 1 358 ? -7.125 10.927 15.540 1.00 97.75 358 TYR A C 1
ATOM 2894 O O . TYR A 1 358 ? -7.686 10.637 16.595 1.00 97.75 358 TYR A O 1
ATOM 2902 N N . ILE A 1 359 ? -5.794 10.963 15.422 1.00 97.31 359 ILE A N 1
ATOM 2903 C CA . ILE A 1 359 ? -4.885 10.600 16.516 1.00 97.31 359 ILE A CA 1
ATOM 2904 C C . ILE A 1 359 ? -5.127 11.459 17.763 1.00 97.31 359 ILE A C 1
ATOM 2906 O O . ILE A 1 359 ? -5.150 10.930 18.868 1.00 97.31 359 ILE A O 1
ATOM 2910 N N . ASN A 1 360 ? -5.370 12.762 17.605 1.00 96.31 360 ASN A N 1
ATOM 2911 C CA . ASN A 1 360 ? -5.668 13.661 18.725 1.00 96.31 360 ASN A CA 1
ATOM 2912 C C . ASN A 1 360 ? -6.999 13.339 19.424 1.00 96.31 360 ASN A C 1
ATOM 2914 O O . ASN A 1 360 ? -7.206 13.756 20.562 1.00 96.31 360 ASN A O 1
ATOM 2918 N N . SER A 1 361 ? -7.906 12.630 18.751 1.00 95.38 361 SER A N 1
ATOM 2919 C CA . SER A 1 361 ? -9.196 12.227 19.312 1.00 95.38 361 SER A CA 1
ATOM 2920 C C . SER A 1 361 ? -9.153 10.900 20.074 1.00 95.38 361 SER A C 1
ATOM 2922 O O . SER A 1 361 ? -10.067 10.619 20.852 1.00 95.38 361 SER A O 1
ATOM 2924 N N . ILE A 1 362 ? -8.101 10.097 19.877 1.00 91.62 362 ILE A N 1
ATOM 2925 C CA . ILE A 1 362 ? -7.898 8.854 20.618 1.00 91.62 362 ILE A CA 1
ATOM 2926 C C . ILE A 1 362 ? -7.570 9.226 22.064 1.00 91.62 362 ILE A C 1
ATOM 2928 O O . ILE A 1 362 ? -6.557 9.863 22.349 1.00 91.62 362 ILE A O 1
ATOM 2932 N N . LYS A 1 363 ? -8.442 8.831 22.992 1.00 71.94 363 LYS A N 1
ATOM 2933 C CA . LYS A 1 363 ? -8.141 8.888 24.422 1.00 71.94 363 LYS A CA 1
ATOM 2934 C C . LYS A 1 363 ? -7.224 7.708 24.731 1.00 71.94 363 LYS A C 1
ATOM 2936 O O . LYS A 1 363 ? -7.681 6.571 24.632 1.00 71.94 363 LYS A O 1
ATOM 2941 N N . VAL A 1 364 ? -5.953 7.994 25.008 1.00 56.66 364 VAL A N 1
ATOM 2942 C CA . VAL A 1 364 ? -4.976 7.004 25.492 1.00 56.66 364 VAL A CA 1
ATOM 2943 C C . VAL A 1 364 ? -5.291 6.642 26.935 1.00 56.66 364 VAL A C 1
ATOM 2945 O O . VAL A 1 364 ? -5.586 7.582 27.712 1.00 56.66 364 VAL A O 1
#

Nearest PDB structures (foldseek):
  2w7t-assembly1_A  TM=5.435E-01  e=5.465E+00  Trypanosoma brucei
  6c58-assembly1_E  TM=4.006E-01  e=2.003E+00  Homo sapiens
  4dhe-assembly1_A  TM=4.426E-01  e=2.960E+00  Burkholderia thailandensis E264
  7rmc-assembly1_V  TM=2.663E-01  e=7.222E+00  Saccharomyces cerevisiae

Solvent-accessible surface area (backbone atoms only — not comparable to full-atom values): 19885 Å² total; per-residue (Å²): 135,83,28,39,34,36,36,38,18,52,46,48,52,39,67,37,78,39,98,72,41,52,46,53,51,67,36,31,51,50,35,49,25,42,75,65,44,48,57,60,55,27,66,79,66,61,57,52,53,60,40,49,52,47,42,29,69,78,71,68,47,45,76,83,46,37,53,77,48,79,50,50,49,39,62,57,47,35,54,51,48,54,57,48,48,56,59,54,69,70,62,58,80,76,60,86,84,52,66,70,59,49,54,50,51,34,49,53,56,49,24,52,54,42,50,60,34,51,56,48,51,47,44,44,74,44,37,63,95,37,75,36,70,68,36,30,56,51,43,72,72,57,49,74,63,29,35,39,38,27,62,42,43,67,48,36,57,56,46,15,33,43,70,69,71,65,34,47,77,69,42,14,45,75,48,86,43,66,28,32,34,44,90,91,40,83,38,78,58,70,87,69,96,70,43,44,39,44,40,35,48,67,31,32,28,67,46,30,28,27,31,42,46,58,48,49,60,77,65,63,48,88,84,65,57,41,63,53,38,30,37,46,74,61,78,43,91,94,53,53,80,35,87,81,63,28,72,78,75,53,75,43,73,57,97,88,41,68,19,36,50,40,62,34,65,61,64,66,36,63,77,63,68,64,91,74,50,41,63,62,49,57,54,42,51,53,50,53,38,55,52,42,56,68,29,54,31,40,37,33,31,20,45,66,74,61,86,60,44,55,69,62,50,55,47,58,46,46,28,52,83,72,67,46,44,31,33,42,23,20,81,68,42,66,67,34,51,55,48,46,26,72,68,62,74,49,78,64,76,43,80,30,63,27,68,65,57,48,59,73,65,58,83,128